Protein AF-A0AAV4YBQ7-F1 (afdb_monomer)

Nearest PDB structures (foldseek):
  2wno-assembly1_A  TM=9.370E-01  e=3.656E-12  Homo sapiens
  6gh8-assembly2_C  TM=9.098E-01  e=1.130E-11  Homo sapiens
  9en2-assembly1_A  TM=8.786E-01  e=6.140E-11  Homo sapiens
  2qql-assembly1_A  TM=8.975E-01  e=8.614E-11  Homo sapiens
  6fzv-assembly1_D  TM=8.694E-01  e=4.953E-10  Homo sapiens

pLDDT: mean 81.96, std 17.11, range [30.27, 98.44]

Organism: Caerostris extrusa (NCBI:txid172846)

Solvent-accessible surface area (backbone atoms only — not comparable to full-atom values): 16126 Å² total; per-residue (Å²): 141,80,87,87,82,90,77,89,77,82,81,93,75,72,93,66,75,84,88,92,73,95,67,72,62,89,17,47,50,68,80,86,81,57,73,46,80,69,43,41,42,74,41,75,41,54,61,28,11,93,75,23,48,48,40,74,37,77,88,72,49,95,82,37,70,46,33,43,40,47,94,62,36,44,62,75,2,44,54,98,70,8,58,38,78,50,76,84,64,54,47,89,76,47,79,22,71,40,33,51,55,40,74,47,99,94,42,57,44,45,50,48,40,92,56,31,35,70,79,38,14,74,41,69,50,69,62,56,45,80,79,45,73,22,34,86,80,22,46,53,42,74,47,104,78,52,60,46,39,51,49,47,91,58,31,33,65,79,34,20,77,39,70,49,85,81,65,59,50,80,45,76,44,59,51,53,74,53,56,40,44,84,66,77,74,44,42,69,62,63,39,78,28,46,33,28,46,34,31,56,86,84,24,12,39,36,37,36,27,86,37,41,29,33,39,59,49,80,93,26,68,57,15,32,45,32,37,15,46,18,75,40,88,88,33,56,72,73,51,72,42,31,33,56,76,49,52,79,42,74,49,72,43,88,32,28,25,32,16,39,41,37,39,34,35,91,59,82,72,33,56,26,35,28,38,35,42,36,52,36,75,63,82,131

Structure (mmCIF, N/CA/C/O backbone):
data_AF-A0AAV4YBQ7-F1
#
_entry.id   AF-A0AAV4YBQ7-F1
#
loop_
_atom_site.group_PDB
_atom_site.id
_atom_site.type_symbol
_atom_site.label_atom_id
_atom_site.label_alt_id
_atom_site.label_comp_id
_atom_site.label_asym_id
_atom_site.label_entity_id
_atom_site.label_seq_id
_atom_site.pdbx_PDB_ins_code
_atom_site.Cartn_x
_atom_site.Cartn_y
_atom_site.Cartn_z
_atom_site.occupancy
_atom_site.B_iso_or_equiv
_atom_site.auth_seq_id
_atom_site.auth_comp_id
_atom_site.auth_asym_id
_atom_site.auth_atom_id
_atom_site.pdbx_PDB_model_num
ATOM 1 N N . MET A 1 1 ? 88.295 -10.383 11.618 1.00 33.34 1 MET A N 1
ATOM 2 C CA . MET A 1 1 ? 88.620 -10.123 10.193 1.00 33.34 1 MET A CA 1
ATOM 3 C C . MET A 1 1 ? 87.681 -11.014 9.385 1.00 33.34 1 MET A C 1
ATOM 5 O O . MET A 1 1 ? 87.648 -12.182 9.719 1.00 33.34 1 MET A O 1
ATOM 9 N N . HIS A 1 2 ? 86.803 -10.640 8.457 1.00 34.53 2 HIS A N 1
ATOM 10 C CA . HIS A 1 2 ? 86.441 -9.443 7.685 1.00 34.53 2 HIS A CA 1
ATOM 11 C C . HIS A 1 2 ? 84.907 -9.520 7.471 1.00 34.53 2 HIS A C 1
ATOM 13 O O . HIS A 1 2 ? 84.377 -10.613 7.317 1.00 34.53 2 HIS A O 1
ATOM 19 N N . ARG A 1 3 ? 84.105 -8.470 7.685 1.00 30.27 3 ARG A N 1
ATOM 20 C CA . ARG A 1 3 ? 83.654 -7.450 6.707 1.00 30.27 3 ARG A CA 1
ATOM 21 C C . ARG A 1 3 ? 83.471 -7.911 5.241 1.00 30.27 3 ARG A C 1
ATOM 23 O O . ARG A 1 3 ? 84.436 -7.982 4.500 1.00 30.27 3 ARG A O 1
ATOM 30 N N . LEU A 1 4 ? 82.189 -8.082 4.887 1.00 35.38 4 LEU A N 1
ATOM 31 C CA . LEU A 1 4 ? 81.461 -7.647 3.677 1.00 35.38 4 LEU A CA 1
ATOM 32 C C . LEU A 1 4 ? 82.030 -7.964 2.278 1.00 35.38 4 LEU A C 1
ATOM 34 O O . LEU A 1 4 ? 82.967 -7.325 1.819 1.00 35.38 4 LEU A O 1
ATOM 38 N N . SER A 1 5 ? 81.270 -8.764 1.522 1.00 30.75 5 SER A N 1
ATOM 39 C CA . SER A 1 5 ? 80.879 -8.402 0.153 1.00 30.75 5 SER A CA 1
ATOM 40 C C . SER A 1 5 ? 79.460 -8.908 -0.119 1.00 30.75 5 SER A C 1
ATOM 42 O O . SER A 1 5 ? 79.214 -10.111 -0.183 1.00 30.75 5 SER A O 1
ATOM 44 N N . LEU A 1 6 ? 78.514 -7.969 -0.222 1.00 40.00 6 LEU A N 1
ATOM 45 C CA . LEU A 1 6 ? 77.232 -8.190 -0.880 1.00 40.00 6 LEU A CA 1
ATOM 46 C C . LEU A 1 6 ? 77.488 -8.253 -2.389 1.00 40.00 6 LEU A C 1
ATOM 48 O O . LEU A 1 6 ? 77.911 -7.272 -2.990 1.00 40.00 6 LEU A O 1
ATOM 52 N N . SER A 1 7 ? 77.127 -9.365 -3.010 1.00 34.31 7 SER A N 1
ATOM 53 C CA . SER A 1 7 ? 76.608 -9.370 -4.381 1.00 34.31 7 SER A CA 1
ATOM 54 C C . SER A 1 7 ? 75.470 -10.380 -4.429 1.00 34.31 7 SER A C 1
ATOM 56 O O . SER A 1 7 ? 75.609 -11.537 -4.811 1.00 34.31 7 SER A O 1
ATOM 58 N N . ALA A 1 8 ? 74.313 -9.923 -3.954 1.00 34.84 8 ALA A N 1
ATOM 59 C CA . ALA A 1 8 ? 73.052 -10.509 -4.351 1.00 34.84 8 ALA A CA 1
ATOM 60 C C . ALA A 1 8 ? 72.931 -10.363 -5.875 1.00 34.84 8 ALA A C 1
ATOM 62 O O . ALA A 1 8 ? 72.974 -9.244 -6.377 1.00 34.84 8 ALA A O 1
ATOM 63 N N . LEU A 1 9 ? 72.790 -11.475 -6.596 1.00 33.03 9 LEU A N 1
ATOM 64 C CA . LEU A 1 9 ? 71.556 -11.809 -7.319 1.00 33.03 9 LEU A CA 1
ATOM 65 C C . LEU A 1 9 ? 71.736 -13.096 -8.145 1.00 33.03 9 LEU A C 1
ATOM 67 O O . LEU A 1 9 ? 72.369 -13.122 -9.190 1.00 33.03 9 LEU A O 1
ATOM 71 N N . TYR A 1 10 ? 71.098 -14.144 -7.624 1.00 32.22 10 TYR A N 1
ATOM 72 C CA . TYR A 1 10 ? 70.281 -15.123 -8.343 1.00 32.22 10 TYR A CA 1
ATOM 73 C C . TYR A 1 10 ? 70.909 -16.057 -9.401 1.00 32.22 10 TYR A C 1
ATOM 75 O O . TYR A 1 10 ? 71.039 -15.769 -10.585 1.00 32.22 10 TYR A O 1
ATOM 83 N N . VAL A 1 11 ? 71.144 -17.271 -8.898 1.00 31.95 11 VAL A N 1
ATOM 84 C CA . VAL A 1 11 ? 71.224 -18.595 -9.537 1.00 31.95 11 VAL A CA 1
ATOM 85 C C . VAL A 1 11 ? 70.201 -18.797 -10.683 1.00 31.95 11 VAL A C 1
ATOM 87 O O . VAL A 1 11 ? 69.065 -18.324 -10.589 1.00 31.95 11 VAL A O 1
ATOM 90 N N . PRO A 1 12 ? 70.573 -19.552 -11.741 1.00 41.72 12 PRO A N 1
ATOM 91 C CA . PRO A 1 12 ? 69.807 -19.749 -12.971 1.00 41.72 12 PRO A CA 1
ATOM 92 C C . PRO A 1 12 ? 68.490 -20.488 -12.723 1.00 41.72 12 PRO A C 1
ATOM 94 O O . PRO A 1 12 ? 68.465 -21.633 -12.270 1.00 41.72 12 PRO A O 1
ATOM 97 N N . LEU A 1 13 ? 67.373 -19.862 -13.080 1.00 39.25 13 LEU A N 1
ATOM 98 C CA . LEU A 1 13 ? 66.052 -20.473 -13.026 1.00 39.25 13 LEU A CA 1
ATOM 99 C C . LEU A 1 13 ? 65.423 -20.396 -14.412 1.00 39.25 13 LEU A C 1
ATOM 101 O O . LEU A 1 13 ? 64.979 -19.335 -14.823 1.00 39.25 13 LEU A O 1
ATOM 105 N N . LYS A 1 14 ? 65.447 -21.550 -15.099 1.00 40.97 14 LYS A N 1
ATOM 106 C CA . LYS A 1 14 ? 64.459 -22.092 -16.051 1.00 40.97 14 LYS A CA 1
ATOM 107 C C . LYS A 1 14 ? 63.647 -21.042 -16.836 1.00 40.97 14 LYS A C 1
ATOM 109 O O . LYS A 1 14 ? 62.928 -20.268 -16.217 1.00 40.97 14 LYS A O 1
ATOM 114 N N . CYS A 1 15 ? 63.581 -21.140 -18.172 1.00 51.25 15 CYS A N 1
ATOM 115 C CA . CYS A 1 15 ? 62.537 -20.496 -19.004 1.00 51.25 15 CYS A CA 1
ATOM 116 C C . CYS A 1 15 ? 61.115 -21.058 -18.652 1.00 51.25 15 CYS A C 1
ATOM 118 O O . CYS A 1 15 ? 60.358 -21.452 -19.527 1.00 51.25 15 CYS A O 1
ATOM 120 N N . ARG A 1 16 ? 60.758 -21.183 -17.360 1.00 43.41 16 ARG A N 1
ATOM 121 C CA . ARG A 1 16 ? 59.586 -21.872 -16.810 1.00 43.41 16 ARG A CA 1
ATOM 122 C C . ARG A 1 16 ? 58.358 -20.979 -16.933 1.00 43.41 16 ARG A C 1
ATOM 124 O O . ARG A 1 16 ? 58.273 -19.934 -16.293 1.00 43.41 16 ARG A O 1
ATOM 131 N N . THR A 1 17 ? 57.334 -21.514 -17.571 1.00 39.88 17 THR A N 1
ATOM 132 C CA . THR A 1 17 ? 56.179 -21.945 -16.779 1.00 39.88 17 THR A CA 1
ATOM 133 C C . THR A 1 17 ? 56.270 -23.464 -16.587 1.00 39.88 17 THR A C 1
ATOM 135 O O . THR A 1 17 ? 56.972 -24.158 -17.323 1.00 39.88 17 THR A O 1
ATOM 138 N N . ASN A 1 18 ? 55.722 -23.971 -15.482 1.00 36.34 18 ASN A N 1
ATOM 139 C CA . ASN A 1 18 ? 55.860 -25.369 -15.067 1.00 36.34 18 ASN A CA 1
ATOM 140 C C . ASN A 1 18 ? 55.414 -26.364 -16.156 1.00 36.34 18 ASN A C 1
ATOM 142 O O . ASN A 1 18 ? 54.386 -26.166 -16.783 1.00 36.34 18 ASN A O 1
ATOM 146 N N . SER A 1 19 ? 56.201 -27.441 -16.283 1.00 46.31 19 SER A N 1
ATOM 147 C CA . SER A 1 19 ? 55.865 -28.783 -16.789 1.00 46.31 19 SER A CA 1
ATOM 148 C C . SER A 1 19 ? 54.911 -28.891 -17.991 1.00 46.31 19 SER A C 1
ATOM 150 O O . SER A 1 19 ? 53.708 -28.729 -17.830 1.00 46.31 19 SER A O 1
ATOM 152 N N . LEU A 1 20 ? 55.472 -29.363 -19.118 1.00 45.88 20 LEU A N 1
ATOM 153 C CA . LEU A 1 20 ? 54.827 -29.991 -20.295 1.00 45.88 20 LEU A CA 1
ATOM 154 C C . LEU A 1 20 ? 54.652 -29.164 -21.584 1.00 45.88 20 LEU A C 1
ATOM 156 O O . LEU A 1 20 ? 54.044 -29.677 -22.517 1.00 45.88 20 LEU A O 1
ATOM 160 N N . SER A 1 21 ? 55.242 -27.971 -21.738 1.00 44.50 21 SER A N 1
ATOM 161 C CA . SER A 1 21 ? 55.241 -27.306 -23.058 1.00 44.50 21 SER A CA 1
ATOM 162 C C . SER A 1 21 ? 56.588 -26.686 -23.436 1.00 44.50 21 SER A C 1
ATOM 164 O O . SER A 1 21 ? 57.235 -26.023 -22.630 1.00 44.50 21 SER A O 1
ATOM 166 N N . THR A 1 22 ? 57.008 -26.910 -24.681 1.00 48.19 22 THR A N 1
ATOM 167 C CA . THR A 1 22 ? 58.226 -26.390 -25.329 1.00 48.19 22 THR A CA 1
ATOM 168 C C . THR A 1 22 ? 58.082 -24.926 -25.778 1.00 48.19 22 THR A C 1
ATOM 170 O O . THR A 1 22 ? 58.786 -24.478 -26.680 1.00 48.19 22 THR A O 1
ATOM 173 N N . VAL A 1 23 ? 57.137 -24.175 -25.205 1.00 51.66 23 VAL A N 1
ATOM 174 C CA . VAL A 1 23 ? 56.745 -22.852 -25.706 1.00 51.66 23 VAL A CA 1
ATOM 175 C C . VAL A 1 23 ? 57.619 -21.774 -25.061 1.00 51.66 23 VAL A C 1
ATOM 177 O O . VAL A 1 23 ? 57.605 -21.595 -23.844 1.00 51.66 23 VAL A O 1
ATOM 180 N N . MET A 1 24 ? 58.394 -21.051 -25.875 1.00 56.53 24 MET A N 1
ATOM 181 C CA . MET A 1 24 ? 59.181 -19.900 -25.415 1.00 56.53 24 MET A CA 1
ATOM 182 C C . MET A 1 24 ? 58.271 -18.752 -24.968 1.00 56.53 24 MET A C 1
ATOM 184 O O . MET A 1 24 ? 57.207 -18.526 -25.544 1.00 56.53 24 MET A O 1
ATOM 188 N N . ARG A 1 25 ? 58.710 -18.004 -23.946 1.00 60.19 25 ARG A N 1
ATOM 189 C CA . ARG A 1 25 ? 58.075 -16.742 -23.540 1.00 60.19 25 ARG A CA 1
ATOM 190 C C . ARG A 1 25 ? 58.108 -15.760 -24.718 1.00 60.19 25 ARG A C 1
ATOM 192 O O . ARG A 1 25 ? 59.084 -15.734 -25.465 1.00 60.19 25 ARG A O 1
ATOM 199 N N . GLU A 1 26 ? 57.054 -14.959 -24.865 1.00 66.38 26 GLU A N 1
ATOM 200 C CA . GLU A 1 26 ? 56.951 -13.949 -25.925 1.00 66.38 26 GLU A CA 1
ATOM 201 C C . GLU A 1 26 ? 58.204 -13.050 -25.962 1.00 66.38 26 GLU A C 1
ATOM 203 O O . GLU A 1 26 ? 58.681 -12.589 -24.923 1.00 66.38 26 GLU A O 1
ATOM 208 N N . GLY A 1 27 ? 58.764 -12.854 -27.161 1.00 67.94 27 GLY A N 1
ATOM 209 C CA . GLY A 1 27 ? 59.960 -12.040 -27.408 1.00 67.94 27 GLY A CA 1
ATOM 210 C C . GLY A 1 27 ? 61.323 -12.719 -27.227 1.00 67.94 27 GLY A C 1
ATOM 211 O O . GLY A 1 27 ? 62.350 -12.044 -27.319 1.00 67.94 27 GLY A O 1
ATOM 212 N N . TYR A 1 28 ? 61.366 -14.035 -26.994 1.00 70.50 28 TYR A N 1
ATOM 213 C CA . TYR A 1 28 ? 62.610 -14.813 -26.911 1.00 70.50 28 TYR A CA 1
ATOM 214 C C . TYR A 1 28 ? 62.790 -15.752 -28.113 1.00 70.50 28 TYR A C 1
ATOM 216 O O . TYR A 1 28 ? 61.834 -16.383 -28.557 1.00 70.50 28 TYR A O 1
ATOM 224 N N . ILE A 1 29 ? 64.035 -15.905 -28.577 1.00 69.56 29 ILE A N 1
ATOM 225 C CA . ILE A 1 29 ? 64.464 -16.948 -29.529 1.00 69.56 29 ILE A CA 1
ATOM 226 C C . ILE A 1 29 ? 65.507 -17.862 -28.873 1.00 69.56 29 ILE A C 1
ATOM 228 O O . ILE A 1 29 ? 66.242 -17.435 -27.979 1.00 69.56 29 ILE A O 1
ATOM 232 N N . GLY A 1 30 ? 65.604 -19.123 -29.297 1.00 69.50 30 GLY A N 1
ATOM 233 C CA . GLY A 1 30 ? 66.575 -20.056 -28.724 1.00 69.50 30 GLY A CA 1
ATOM 234 C C . GLY A 1 30 ? 66.323 -21.520 -29.064 1.00 69.50 30 GLY A C 1
ATOM 235 O O . GLY A 1 30 ? 65.547 -21.840 -29.954 1.00 69.50 30 GLY A O 1
ATOM 236 N N . ASN A 1 31 ? 66.947 -22.426 -28.314 1.00 65.69 31 ASN A N 1
ATOM 237 C CA . ASN A 1 31 ? 66.743 -23.881 -28.424 1.00 65.69 31 ASN A CA 1
ATOM 238 C C . ASN A 1 31 ? 66.027 -24.479 -27.195 1.00 65.69 31 ASN A C 1
ATOM 240 O 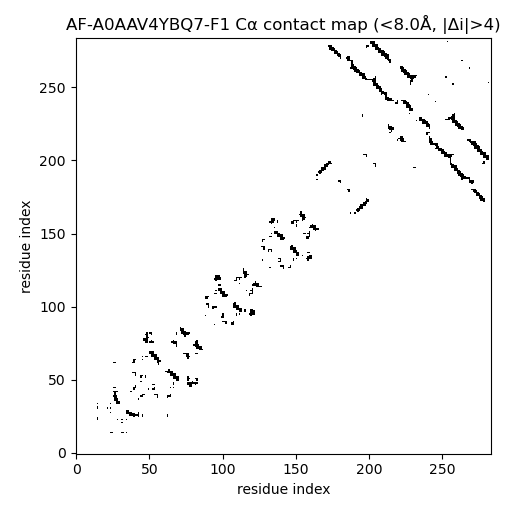O . ASN A 1 31 ? 66.125 -25.674 -26.931 1.00 65.69 31 ASN A O 1
ATOM 244 N N . GLY A 1 32 ? 65.366 -23.636 -26.394 1.00 59.78 32 GLY A N 1
ATOM 245 C CA . GLY A 1 32 ? 64.688 -24.025 -25.153 1.00 59.78 32 GLY A CA 1
ATOM 246 C C . GLY A 1 32 ? 65.606 -24.156 -23.928 1.00 59.78 32 GLY A C 1
ATOM 247 O O . GLY A 1 32 ? 65.102 -24.185 -22.806 1.00 59.78 32 GLY A O 1
ATOM 248 N N . HIS A 1 33 ? 66.933 -24.170 -24.115 1.00 59.34 33 HIS A N 1
ATOM 249 C CA . HIS A 1 33 ? 67.932 -24.213 -23.036 1.00 59.34 33 HIS A CA 1
ATOM 250 C C . HIS A 1 33 ? 68.749 -22.917 -22.918 1.00 59.34 33 HIS A C 1
ATOM 252 O O . HIS A 1 33 ? 69.024 -22.473 -21.804 1.00 59.34 33 HIS A O 1
ATOM 258 N N . GLN A 1 34 ? 69.094 -22.285 -24.043 1.00 61.09 34 GLN A N 1
ATOM 259 C CA . GLN A 1 34 ? 69.580 -20.904 -24.116 1.00 61.09 34 GLN A CA 1
ATOM 260 C C . GLN A 1 34 ? 68.507 -20.050 -24.799 1.00 61.09 34 GLN A C 1
ATOM 262 O O . GLN A 1 34 ? 68.133 -20.332 -25.936 1.00 61.09 34 GLN A O 1
ATOM 267 N N . CYS A 1 35 ? 67.990 -19.046 -24.087 1.00 66.31 35 CYS A N 1
ATOM 268 C CA . CYS A 1 35 ? 66.931 -18.141 -24.539 1.00 66.31 35 CYS A CA 1
ATOM 269 C C . CYS A 1 35 ? 67.526 -16.715 -24.629 1.00 66.31 35 CYS A C 1
ATOM 271 O O . CYS A 1 35 ? 67.926 -16.171 -23.600 1.00 66.31 35 CYS A O 1
ATOM 273 N N . ASN A 1 36 ? 67.564 -16.099 -25.816 1.00 75.62 36 ASN A N 1
ATOM 274 C CA . ASN A 1 36 ? 67.962 -14.695 -26.001 1.00 75.62 36 ASN A CA 1
ATOM 275 C C . ASN A 1 36 ? 66.715 -13.835 -26.225 1.00 75.62 36 ASN A C 1
ATOM 277 O O . ASN A 1 36 ? 65.893 -14.164 -27.081 1.00 75.62 36 ASN A O 1
ATOM 281 N N . PHE A 1 37 ? 66.565 -12.744 -25.469 1.00 76.38 37 PHE A N 1
ATOM 282 C CA . PHE A 1 37 ? 65.484 -11.784 -25.705 1.00 76.38 37 PHE A CA 1
ATOM 283 C C . PHE A 1 37 ? 65.828 -10.922 -26.915 1.00 76.38 37 PHE A C 1
ATOM 285 O O . PHE A 1 37 ? 66.874 -10.275 -26.933 1.00 76.38 37 PHE A O 1
ATOM 292 N N . VAL A 1 38 ? 64.949 -10.922 -27.911 1.00 77.62 38 VAL A N 1
ATOM 293 C CA . VAL A 1 38 ? 65.113 -10.138 -29.142 1.00 77.62 38 VAL A CA 1
ATOM 294 C C . VAL A 1 38 ? 63.988 -9.130 -29.352 1.00 77.62 38 VAL A C 1
ATOM 296 O O . VAL A 1 38 ? 64.027 -8.409 -30.340 1.00 77.62 38 VAL A O 1
ATOM 299 N N . GLY A 1 39 ? 63.026 -9.032 -28.429 1.00 78.44 39 GLY A N 1
ATOM 300 C CA . GLY A 1 39 ? 61.859 -8.148 -28.536 1.00 78.44 39 GLY A CA 1
ATOM 301 C C . GLY A 1 39 ? 60.596 -8.908 -28.937 1.00 78.44 39 GLY A C 1
ATOM 302 O O . GLY A 1 39 ? 60.647 -9.853 -29.725 1.00 78.44 39 GLY A O 1
ATOM 303 N N . VAL A 1 40 ? 59.454 -8.511 -28.375 1.00 83.88 40 VAL A N 1
ATOM 304 C CA . VAL A 1 40 ? 58.158 -9.193 -28.528 1.00 83.88 40 VAL A CA 1
ATOM 305 C C . VAL A 1 40 ? 57.667 -9.130 -29.968 1.00 83.88 40 VAL A C 1
ATOM 307 O O . VAL A 1 40 ? 57.213 -10.142 -30.496 1.00 83.88 40 VAL A O 1
ATOM 310 N N . CYS A 1 41 ? 57.818 -7.983 -30.632 1.00 86.19 41 CYS A N 1
ATOM 311 C CA . CYS A 1 41 ? 57.407 -7.840 -32.031 1.00 86.19 41 CYS A CA 1
ATOM 312 C C . CYS A 1 41 ? 58.354 -8.536 -33.017 1.00 86.19 41 CYS A C 1
ATOM 314 O O . CYS A 1 41 ? 57.948 -8.862 -34.130 1.00 86.19 41 CYS A O 1
ATOM 316 N N . ASN A 1 42 ? 59.592 -8.821 -32.604 1.00 85.75 42 ASN A N 1
ATOM 317 C CA . ASN A 1 42 ? 60.606 -9.451 -33.454 1.00 85.75 42 ASN A CA 1
ATOM 318 C C . ASN A 1 42 ? 60.465 -10.982 -33.534 1.00 85.75 42 ASN A C 1
ATOM 320 O O . ASN A 1 42 ? 61.216 -11.633 -34.259 1.00 85.75 42 ASN A O 1
ATOM 324 N N . VAL A 1 43 ? 59.497 -11.562 -32.817 1.00 82.81 43 VAL A N 1
ATOM 325 C CA . VAL A 1 43 ? 59.149 -12.987 -32.873 1.00 82.81 43 VAL A CA 1
ATOM 326 C C . VAL A 1 43 ? 57.693 -13.114 -33.319 1.00 82.81 43 VAL A C 1
ATOM 328 O O . VAL A 1 43 ? 56.803 -12.613 -32.636 1.00 82.81 43 VAL A O 1
ATOM 331 N N . ASP A 1 44 ? 57.447 -13.761 -34.465 1.00 82.69 44 ASP A N 1
ATOM 332 C CA . ASP A 1 44 ? 56.105 -13.976 -35.046 1.00 82.69 44 ASP A CA 1
ATOM 333 C C . ASP A 1 44 ? 55.209 -12.717 -35.054 1.00 82.69 44 ASP A C 1
ATOM 335 O O . ASP A 1 44 ? 54.013 -12.790 -34.766 1.00 82.69 44 ASP A O 1
ATOM 339 N N . ASN A 1 45 ? 55.781 -11.536 -35.340 1.00 87.38 45 ASN A N 1
ATOM 340 C CA . ASN A 1 45 ? 55.066 -10.248 -35.334 1.00 87.38 45 ASN A CA 1
ATOM 341 C C . ASN A 1 45 ? 54.272 -10.012 -34.028 1.00 87.38 45 ASN A C 1
ATOM 343 O O . ASN A 1 45 ? 53.139 -9.541 -34.059 1.00 87.38 45 ASN A O 1
ATOM 347 N N . GLY A 1 46 ? 54.800 -10.441 -32.873 1.00 85.44 46 GLY A N 1
ATOM 348 C CA . GLY A 1 46 ? 54.119 -10.330 -31.576 1.00 85.44 46 GLY A CA 1
ATOM 349 C C . GLY A 1 46 ? 52.782 -11.073 -31.487 1.00 85.44 46 GLY A C 1
ATOM 350 O O . GLY A 1 46 ? 51.975 -10.769 -30.604 1.00 85.44 46 GLY A O 1
ATOM 351 N N . ARG A 1 47 ? 52.559 -12.044 -32.389 1.00 85.25 47 ARG A N 1
ATOM 352 C CA . ARG A 1 47 ? 51.298 -12.773 -32.610 1.00 85.25 47 ARG A CA 1
ATOM 353 C C . ARG A 1 47 ? 50.137 -11.898 -33.093 1.00 85.25 47 ARG A C 1
ATOM 355 O O . ARG A 1 47 ? 48.976 -12.285 -32.956 1.00 85.25 47 ARG A O 1
ATOM 362 N N . CYS A 1 48 ? 50.441 -10.742 -33.673 1.00 88.50 48 CYS A N 1
ATOM 363 C CA . CYS A 1 48 ? 49.445 -9.923 -34.341 1.00 88.50 48 CYS A CA 1
ATOM 364 C C . CYS A 1 48 ? 48.903 -10.627 -35.594 1.00 88.50 48 CYS A C 1
ATOM 366 O O . CYS A 1 48 ? 49.576 -11.452 -36.219 1.00 88.50 48 CYS A O 1
ATOM 368 N N . HIS A 1 49 ? 47.677 -10.275 -35.978 1.00 91.31 49 HIS A N 1
ATOM 369 C CA . HIS A 1 49 ? 47.065 -10.651 -37.248 1.00 91.31 49 HIS A CA 1
ATOM 370 C C . HIS A 1 49 ? 48.043 -10.354 -38.407 1.00 91.31 49 HIS A C 1
ATOM 372 O O . HIS A 1 49 ? 48.713 -9.323 -38.365 1.00 91.31 49 HIS A O 1
ATOM 378 N N . PRO A 1 50 ? 48.114 -11.174 -39.476 1.00 90.38 50 PRO A N 1
ATOM 379 C CA . PRO A 1 50 ? 49.101 -10.995 -40.552 1.00 90.38 50 PRO A CA 1
ATOM 380 C C . PRO A 1 50 ? 49.087 -9.621 -41.244 1.00 90.38 50 PRO A C 1
ATOM 382 O O . PRO A 1 50 ? 50.107 -9.178 -41.759 1.00 90.38 50 PRO A O 1
ATOM 385 N N . LEU A 1 51 ? 47.928 -8.954 -41.267 1.00 87.56 51 LEU A N 1
ATOM 386 C CA . LEU A 1 51 ? 47.782 -7.585 -41.785 1.00 87.56 51 LEU A CA 1
ATOM 387 C C . LEU A 1 51 ? 48.133 -6.488 -40.768 1.00 87.56 51 LEU A C 1
ATOM 389 O O . LEU A 1 51 ? 48.322 -5.349 -41.175 1.00 87.56 51 LEU A O 1
ATOM 393 N N . ALA A 1 52 ? 48.170 -6.793 -39.471 1.00 89.19 52 ALA A N 1
ATOM 394 C CA . ALA A 1 52 ? 48.460 -5.821 -38.424 1.00 89.19 52 ALA A CA 1
ATOM 395 C C . ALA A 1 52 ? 49.970 -5.638 -38.234 1.00 89.19 52 ALA A C 1
ATOM 397 O O . ALA A 1 52 ? 50.750 -6.588 -38.311 1.00 89.19 52 ALA A O 1
ATOM 398 N N . THR A 1 53 ? 50.370 -4.419 -37.894 1.00 91.62 53 THR A N 1
ATOM 399 C CA . THR A 1 53 ? 51.740 -4.102 -37.492 1.00 91.62 53 THR A CA 1
ATOM 400 C C . THR A 1 53 ? 51.861 -4.210 -35.977 1.00 91.62 53 THR A C 1
ATOM 402 O O . THR A 1 53 ? 51.109 -3.550 -35.257 1.00 91.62 53 THR A O 1
ATOM 405 N N . CYS A 1 54 ? 52.813 -5.006 -35.490 1.00 89.69 54 CYS A N 1
ATOM 406 C CA . CYS A 1 54 ? 53.165 -5.036 -34.073 1.00 89.69 54 CYS A CA 1
ATOM 407 C C . CYS A 1 54 ? 54.008 -3.818 -33.687 1.00 89.69 54 CYS A C 1
ATOM 409 O O . CYS A 1 54 ? 54.982 -3.484 -34.363 1.00 89.69 54 CYS A O 1
ATOM 411 N N . ILE A 1 55 ? 53.648 -3.177 -32.579 1.00 88.88 55 ILE A N 1
ATOM 412 C CA . ILE A 1 55 ? 54.349 -2.027 -32.013 1.00 88.88 55 ILE A CA 1
ATOM 413 C C . ILE A 1 55 ? 54.675 -2.352 -30.556 1.00 88.88 55 ILE A C 1
ATOM 415 O O . ILE A 1 55 ? 53.782 -2.640 -29.759 1.00 88.88 55 ILE A O 1
ATOM 419 N N . GLU A 1 56 ? 55.954 -2.316 -30.187 1.00 82.56 56 GLU A N 1
ATOM 420 C CA . GLU A 1 56 ? 56.342 -2.465 -28.783 1.00 82.56 56 GLU A CA 1
ATOM 421 C C . GLU A 1 56 ? 55.917 -1.213 -28.015 1.00 82.56 56 GLU A C 1
ATOM 423 O O . GLU A 1 56 ? 56.212 -0.094 -28.438 1.00 82.56 56 GLU A O 1
ATOM 428 N N . ASN A 1 57 ? 55.207 -1.392 -26.899 1.00 70.62 57 ASN A N 1
ATOM 429 C CA . ASN A 1 57 ? 54.730 -0.283 -26.085 1.00 70.62 57 ASN A CA 1
ATOM 430 C C . ASN A 1 57 ? 55.620 -0.125 -24.838 1.00 70.62 57 ASN A C 1
ATOM 432 O O . ASN A 1 57 ? 55.404 -0.807 -23.832 1.00 70.62 57 ASN A O 1
ATOM 436 N N . PRO A 1 58 ? 56.609 0.789 -24.858 1.00 62.44 58 PRO A N 1
ATOM 437 C CA . PRO A 1 58 ? 57.540 0.971 -23.747 1.00 62.44 58 PRO A CA 1
ATOM 438 C C . PRO A 1 58 ? 56.894 1.586 -22.492 1.00 62.44 58 PRO A C 1
ATOM 440 O O . PRO A 1 58 ? 57.531 1.609 -21.440 1.00 62.44 58 PRO A O 1
ATOM 443 N N . ALA A 1 59 ? 55.647 2.071 -22.566 1.00 62.91 59 ALA A N 1
ATOM 444 C CA . ALA A 1 59 ? 54.977 2.751 -21.457 1.00 62.91 59 ALA A CA 1
ATOM 445 C C . ALA A 1 59 ? 54.350 1.802 -20.413 1.00 62.91 59 ALA A C 1
A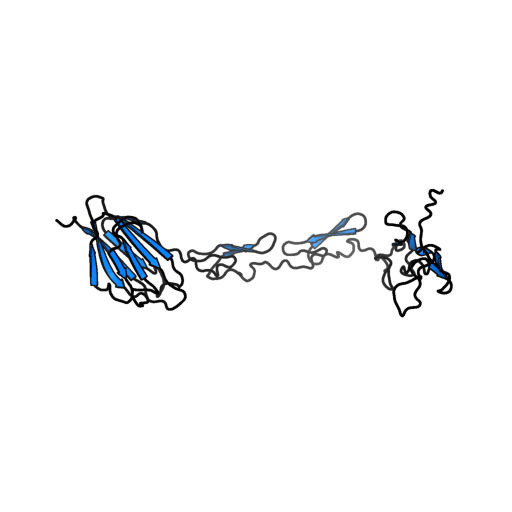TOM 447 O O . ALA A 1 59 ? 54.054 2.245 -19.306 1.00 62.91 59 ALA A O 1
ATOM 448 N N . ILE A 1 60 ? 54.152 0.511 -20.726 1.00 56.28 60 ILE A N 1
ATOM 449 C CA . ILE A 1 60 ? 53.371 -0.433 -19.891 1.00 56.28 60 ILE A CA 1
ATOM 450 C C . ILE A 1 60 ? 54.213 -1.667 -19.506 1.00 56.28 60 ILE A C 1
ATOM 452 O O . ILE A 1 60 ? 53.720 -2.784 -19.452 1.00 56.28 60 ILE A O 1
ATOM 456 N N . THR A 1 61 ? 55.495 -1.467 -19.171 1.00 58.41 61 THR A N 1
ATOM 457 C CA . THR A 1 61 ? 56.540 -2.501 -18.950 1.00 58.41 61 THR A CA 1
ATOM 458 C C . THR A 1 61 ? 57.090 -3.121 -20.241 1.00 58.41 61 THR A C 1
ATOM 460 O O . THR A 1 61 ? 56.387 -3.256 -21.237 1.00 58.41 61 THR A O 1
ATOM 463 N N . GLY A 1 62 ? 58.374 -3.508 -20.227 1.00 58.81 62 GLY A N 1
ATOM 464 C CA . GLY A 1 62 ? 59.159 -3.919 -21.407 1.00 58.81 62 GLY A CA 1
ATOM 465 C C . GLY A 1 62 ? 58.760 -5.235 -22.095 1.00 58.81 62 GLY A C 1
ATOM 466 O O . GLY A 1 62 ? 59.578 -5.818 -22.797 1.00 58.81 62 GLY A O 1
ATOM 467 N N . SER A 1 63 ? 57.537 -5.724 -21.883 1.00 62.69 63 SER A N 1
ATOM 468 C CA . SER A 1 63 ? 56.985 -6.928 -22.519 1.00 62.69 63 SER A CA 1
ATOM 469 C C . SER A 1 63 ? 55.589 -6.723 -23.122 1.00 62.69 63 SER A C 1
ATOM 471 O O . SER A 1 63 ? 54.954 -7.700 -23.515 1.00 62.69 63 SER A O 1
ATOM 473 N N . HIS A 1 64 ? 55.076 -5.489 -23.167 1.00 73.62 64 HIS A N 1
ATOM 474 C CA . HIS A 1 64 ? 53.761 -5.195 -23.740 1.00 73.62 64 HIS A CA 1
ATOM 475 C C . HIS A 1 64 ? 53.869 -4.761 -25.212 1.00 73.62 64 HIS A C 1
ATOM 477 O O . HIS A 1 64 ? 54.751 -3.982 -25.576 1.00 73.62 64 HIS A O 1
ATOM 483 N N . ARG A 1 65 ? 52.966 -5.270 -26.061 1.00 83.38 65 ARG A N 1
ATOM 484 C CA . ARG A 1 65 ? 52.889 -4.959 -27.498 1.00 83.38 65 ARG A CA 1
ATOM 485 C C . ARG A 1 65 ? 51.461 -4.616 -27.899 1.00 83.38 65 ARG A C 1
ATOM 487 O O . ARG A 1 65 ? 50.526 -5.139 -27.302 1.00 83.38 65 ARG A O 1
ATOM 494 N N . GLU A 1 66 ? 51.322 -3.773 -28.910 1.00 86.44 66 GLU A N 1
ATOM 495 C CA . GLU A 1 66 ? 50.051 -3.376 -29.510 1.00 86.44 66 GLU A CA 1
ATOM 496 C C . GLU A 1 66 ? 50.024 -3.793 -30.984 1.00 86.44 66 GLU A C 1
ATOM 498 O O . GLU A 1 66 ? 51.004 -3.608 -31.706 1.00 86.44 66 GLU A O 1
ATOM 503 N N . CYS A 1 67 ? 48.901 -4.347 -31.440 1.00 87.88 67 CYS A N 1
ATOM 504 C CA . CYS A 1 67 ? 48.690 -4.725 -32.832 1.00 87.88 67 CYS A CA 1
ATOM 505 C C . CYS A 1 67 ? 47.822 -3.678 -33.529 1.00 87.88 67 CYS A C 1
ATOM 507 O O . CYS A 1 67 ? 46.656 -3.503 -33.181 1.00 87.88 67 CYS A O 1
ATOM 509 N N . ARG A 1 68 ? 48.361 -2.996 -34.542 1.00 85.19 68 ARG A N 1
ATOM 510 C CA . ARG A 1 68 ? 47.642 -1.930 -35.249 1.00 85.19 68 ARG A CA 1
ATOM 511 C C . ARG A 1 68 ? 47.310 -2.329 -36.680 1.00 85.19 68 ARG A C 1
ATOM 513 O O . ARG A 1 68 ? 48.205 -2.609 -37.474 1.00 85.19 68 ARG A O 1
ATOM 520 N N . CYS A 1 69 ? 46.025 -2.311 -37.021 1.00 82.50 69 CYS A N 1
ATOM 521 C CA . CYS A 1 69 ? 45.574 -2.553 -38.388 1.00 82.50 69 CYS A CA 1
ATOM 522 C C . CYS A 1 69 ? 46.000 -1.425 -39.351 1.00 82.50 69 CYS A C 1
ATOM 524 O O . CYS A 1 69 ? 46.139 -0.268 -38.937 1.00 82.50 69 CYS A O 1
ATOM 526 N N . PRO A 1 70 ? 46.202 -1.743 -40.641 1.00 82.31 70 PRO A N 1
ATOM 527 C CA . PRO A 1 70 ? 46.576 -0.772 -41.658 1.00 82.31 70 PRO A CA 1
ATOM 528 C C . PRO A 1 70 ? 45.388 0.132 -42.007 1.00 82.31 70 PRO A C 1
ATOM 530 O O . PRO A 1 70 ? 44.233 -0.168 -41.698 1.00 82.31 70 PRO A O 1
ATOM 533 N N . SER A 1 71 ? 45.661 1.252 -42.677 1.00 76.81 71 SER A N 1
ATOM 534 C CA . SER A 1 71 ? 44.616 2.179 -43.123 1.00 76.81 71 SER A CA 1
ATOM 535 C C . SER A 1 71 ? 43.556 1.465 -43.967 1.00 76.81 71 SER A C 1
ATOM 537 O O . SER A 1 71 ? 43.882 0.715 -44.885 1.00 76.81 71 SER A O 1
ATOM 539 N N . GLY A 1 72 ? 42.282 1.711 -43.655 1.00 65.06 72 GLY A N 1
ATOM 540 C CA . GLY A 1 72 ? 41.158 1.047 -44.317 1.00 65.06 72 GLY A CA 1
ATOM 541 C C . GLY A 1 72 ? 40.805 -0.330 -43.748 1.00 65.06 72 GLY A C 1
ATOM 542 O O . GLY A 1 72 ? 40.045 -1.043 -44.391 1.00 65.06 72 GLY A O 1
ATOM 543 N N . TYR A 1 73 ? 41.313 -0.709 -42.569 1.00 75.81 73 TYR A N 1
ATOM 544 C CA . TYR A 1 73 ? 40.920 -1.915 -41.829 1.00 75.81 73 TYR A CA 1
ATOM 545 C C . TYR A 1 73 ? 40.566 -1.571 -40.369 1.00 75.81 73 TYR A C 1
ATOM 547 O O . TYR A 1 73 ? 41.185 -0.692 -39.772 1.00 75.81 73 TYR A O 1
ATOM 555 N N . ILE A 1 74 ? 39.577 -2.263 -39.799 1.00 73.19 74 ILE A N 1
ATOM 556 C CA . ILE A 1 74 ? 39.143 -2.169 -38.396 1.00 73.19 74 ILE A CA 1
ATOM 557 C C . ILE A 1 74 ? 39.393 -3.486 -37.654 1.00 73.19 74 ILE A C 1
ATOM 559 O O . ILE A 1 74 ? 39.411 -4.557 -38.261 1.00 73.19 74 ILE A O 1
ATOM 563 N N . GLY A 1 75 ? 39.552 -3.406 -36.336 1.00 77.12 75 GLY A N 1
ATOM 564 C CA . GLY A 1 75 ? 39.748 -4.557 -35.455 1.00 77.12 75 GLY A CA 1
ATOM 565 C C . GLY A 1 75 ? 40.860 -4.320 -34.435 1.00 77.12 75 GLY A C 1
ATOM 566 O O . GLY A 1 75 ? 41.554 -3.306 -34.479 1.00 77.12 75 GLY A O 1
ATOM 567 N N . ASN A 1 76 ? 41.002 -5.249 -33.491 1.00 78.69 76 ASN A N 1
ATOM 568 C CA . ASN A 1 76 ? 41.998 -5.188 -32.415 1.00 78.69 76 ASN A CA 1
ATOM 569 C C . ASN A 1 76 ? 43.386 -5.716 -32.833 1.00 78.69 76 ASN A C 1
ATOM 571 O O . ASN A 1 76 ? 44.289 -5.778 -32.008 1.00 78.69 76 ASN A O 1
ATOM 575 N N . GLY A 1 77 ? 43.556 -6.125 -34.092 1.00 84.38 77 GLY A N 1
ATOM 576 C CA . GLY A 1 77 ? 44.834 -6.552 -34.648 1.00 84.38 77 GLY A CA 1
ATOM 577 C C . GLY A 1 77 ? 45.303 -7.946 -34.227 1.00 84.38 77 GLY A C 1
ATOM 578 O O . GLY A 1 77 ? 46.439 -8.284 -34.539 1.00 84.38 77 GLY A O 1
ATOM 579 N N . GLU A 1 78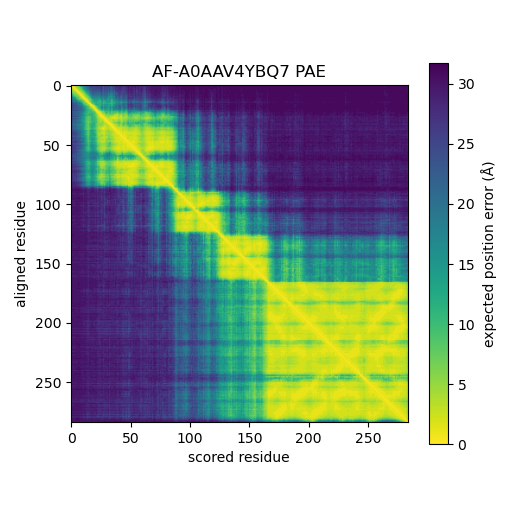 ? 44.476 -8.774 -33.578 1.00 84.88 78 GLU A N 1
ATOM 580 C CA . GLU A 1 78 ? 44.867 -10.097 -33.054 1.00 84.88 78 GLU A CA 1
ATOM 581 C C . GLU A 1 78 ? 44.082 -11.272 -33.672 1.00 84.88 78 GLU A C 1
ATOM 583 O O . GLU A 1 78 ? 42.897 -11.167 -33.985 1.00 84.88 78 GLU A O 1
ATOM 588 N N . GLY A 1 79 ? 44.727 -12.437 -33.812 1.00 80.94 79 GLY A N 1
ATOM 589 C CA . GLY A 1 79 ? 44.086 -13.654 -34.334 1.00 80.94 79 GLY A CA 1
ATOM 590 C C . GLY A 1 79 ? 43.818 -13.612 -35.848 1.00 80.94 79 GLY A C 1
ATOM 591 O O . GLY A 1 79 ? 44.387 -12.767 -36.528 1.00 80.94 79 GLY A O 1
ATOM 592 N N . PRO A 1 80 ? 42.997 -14.524 -36.408 1.00 78.50 80 PRO A N 1
ATOM 593 C CA . PRO A 1 80 ? 42.711 -14.611 -37.850 1.00 78.50 80 PRO A CA 1
ATOM 594 C C . PRO A 1 80 ? 41.647 -13.620 -38.356 1.00 78.50 80 PRO A C 1
ATOM 596 O O . PRO A 1 80 ? 41.498 -13.457 -39.560 1.00 78.50 80 PRO A O 1
ATOM 599 N N . THR A 1 81 ? 40.915 -12.954 -37.457 1.00 79.19 81 THR A N 1
ATOM 600 C CA . THR A 1 81 ? 39.919 -11.910 -37.781 1.00 79.19 81 THR A CA 1
ATOM 601 C C . THR A 1 81 ? 40.292 -10.543 -37.198 1.00 79.19 81 THR A C 1
ATOM 603 O O . THR A 1 81 ? 39.460 -9.643 -37.141 1.00 79.19 81 THR A O 1
ATOM 606 N N . GLY A 1 82 ? 41.536 -10.384 -36.739 1.00 78.00 82 GLY A N 1
ATOM 607 C CA . GLY A 1 82 ? 42.018 -9.189 -36.047 1.00 78.00 82 GLY A CA 1
ATOM 608 C C . GLY A 1 82 ? 42.032 -7.912 -36.882 1.00 78.00 82 GLY A C 1
ATOM 609 O O . GLY A 1 82 ? 41.944 -6.835 -36.302 1.00 78.00 82 GLY A O 1
ATOM 610 N N . CYS A 1 83 ? 42.105 -8.008 -38.215 1.00 81.12 83 CYS A N 1
ATOM 611 C CA . CYS A 1 83 ? 41.905 -6.872 -39.116 1.00 81.12 83 CYS A CA 1
ATOM 612 C C . CYS A 1 83 ? 40.917 -7.233 -40.226 1.00 81.12 83 CYS A C 1
ATOM 614 O O . CYS A 1 83 ? 41.188 -8.109 -41.044 1.00 81.12 83 CYS A O 1
ATOM 616 N N . MET A 1 84 ? 39.808 -6.503 -40.294 1.00 81.00 84 MET A N 1
ATOM 617 C CA . MET A 1 84 ? 38.767 -6.633 -41.315 1.00 81.00 84 MET A CA 1
ATOM 618 C C . MET A 1 84 ? 38.658 -5.338 -42.117 1.00 81.00 84 MET A C 1
ATOM 620 O O . MET A 1 84 ? 38.849 -4.258 -41.569 1.00 81.00 84 MET A O 1
ATOM 624 N N . GLN A 1 85 ? 38.377 -5.419 -43.415 1.00 73.56 85 GLN A N 1
ATOM 625 C CA . GLN A 1 85 ? 38.356 -4.247 -44.291 1.00 73.56 85 GLN A CA 1
ATOM 626 C C . GLN A 1 85 ? 37.242 -3.270 -43.874 1.00 73.56 85 GLN A C 1
ATOM 628 O O . GLN A 1 85 ? 36.072 -3.636 -43.797 1.00 73.56 85 GLN A O 1
ATOM 633 N N . SER A 1 86 ? 37.618 -2.022 -43.601 1.00 58.75 86 SER A N 1
ATOM 634 C CA . SER A 1 86 ? 36.717 -0.922 -43.271 1.00 58.75 86 SER A CA 1
ATOM 635 C C . SER A 1 86 ? 36.012 -0.459 -44.541 1.00 58.75 86 SER A C 1
ATOM 637 O O . SER A 1 86 ? 36.508 0.383 -45.292 1.00 58.75 86 SER A O 1
ATOM 639 N N . THR A 1 87 ? 34.856 -1.046 -44.825 1.00 58.44 87 THR A N 1
ATOM 640 C CA . THR A 1 87 ? 33.927 -0.525 -45.827 1.00 58.44 87 THR A CA 1
ATOM 641 C C . THR A 1 87 ? 33.207 0.670 -45.207 1.00 58.44 87 THR A C 1
ATOM 643 O O . THR A 1 87 ? 32.196 0.489 -44.531 1.00 58.44 87 THR A O 1
ATOM 646 N N . GLY A 1 88 ? 33.773 1.872 -45.355 1.00 56.94 88 GLY A N 1
ATOM 647 C CA . GLY A 1 88 ? 33.230 3.102 -44.773 1.00 56.94 88 GLY A CA 1
ATOM 648 C C . GLY A 1 88 ? 31.719 3.239 -44.991 1.00 56.94 88 GLY A C 1
ATOM 649 O O . GLY A 1 88 ? 31.260 3.291 -46.129 1.00 56.94 88 GLY A O 1
ATOM 650 N N . MET A 1 89 ? 30.954 3.286 -43.901 1.00 57.22 89 MET A N 1
ATOM 651 C CA . MET A 1 89 ? 29.514 3.542 -43.919 1.00 57.22 89 MET A CA 1
ATOM 652 C C . MET A 1 89 ? 29.278 4.962 -43.411 1.00 57.22 89 MET A C 1
ATOM 654 O O . MET A 1 89 ? 29.302 5.221 -42.217 1.00 57.22 89 MET A O 1
ATOM 658 N N . ASN A 1 90 ? 29.110 5.893 -44.343 1.00 66.56 90 ASN A N 1
ATOM 659 C CA . ASN A 1 90 ? 28.522 7.210 -44.101 1.00 66.56 90 ASN A CA 1
ATOM 660 C C . ASN A 1 90 ? 26.985 7.108 -44.198 1.00 66.56 90 ASN A C 1
ATOM 662 O O . ASN A 1 90 ? 26.435 6.029 -44.441 1.00 66.56 90 ASN A O 1
ATOM 666 N N . CYS A 1 91 ? 26.258 8.220 -44.076 1.00 68.62 91 CYS A N 1
ATOM 667 C CA . CYS A 1 91 ? 24.796 8.209 -44.191 1.00 68.62 91 CYS A CA 1
ATOM 668 C C . CYS A 1 91 ? 24.250 7.904 -45.603 1.00 68.62 91 CYS A C 1
ATOM 670 O O . CYS A 1 91 ? 23.032 7.937 -45.791 1.00 68.62 91 CYS A O 1
ATOM 672 N N . ALA A 1 92 ? 25.091 7.568 -46.593 1.00 65.69 92 ALA A N 1
ATOM 673 C CA . ALA A 1 92 ? 24.670 7.349 -47.982 1.00 65.69 92 ALA A CA 1
ATOM 674 C C . ALA A 1 92 ? 23.640 6.217 -48.152 1.00 65.69 92 ALA A C 1
ATOM 676 O O . ALA A 1 92 ? 22.851 6.253 -49.094 1.00 65.69 92 ALA A O 1
ATOM 677 N N . SER A 1 93 ? 23.614 5.236 -47.243 1.00 62.81 93 SER A N 1
ATOM 678 C CA . SER A 1 93 ? 22.627 4.146 -47.233 1.00 62.81 93 SER A CA 1
ATOM 679 C C . SER A 1 93 ? 21.636 4.207 -46.064 1.00 62.81 93 SER A C 1
ATOM 681 O O . SER A 1 93 ? 20.911 3.240 -45.864 1.00 62.81 93 SER A O 1
ATOM 683 N N . ASN A 1 94 ? 21.625 5.301 -45.289 1.00 64.81 94 ASN A N 1
ATOM 684 C CA . ASN A 1 94 ? 20.908 5.457 -44.014 1.00 64.81 94 ASN A CA 1
ATOM 685 C C . ASN A 1 94 ? 20.908 4.176 -43.136 1.00 64.81 94 ASN A C 1
ATOM 687 O O . ASN A 1 94 ? 19.926 3.434 -43.116 1.00 64.81 94 ASN A O 1
ATOM 691 N N . PRO A 1 95 ? 21.998 3.904 -42.398 1.00 74.75 95 PRO A N 1
ATOM 692 C CA . PRO A 1 95 ? 22.130 2.711 -41.552 1.00 74.75 95 PRO A CA 1
ATOM 693 C C . PRO A 1 95 ? 21.170 2.660 -40.344 1.00 74.75 95 PRO A C 1
ATOM 695 O O . PRO A 1 95 ? 21.055 1.613 -39.707 1.00 74.75 95 PRO A O 1
ATOM 698 N N . CYS A 1 96 ? 20.477 3.754 -40.016 1.00 80.56 96 CYS A N 1
ATOM 699 C CA . CYS A 1 96 ? 19.546 3.825 -38.892 1.00 80.56 96 CYS A CA 1
ATOM 700 C C . CYS A 1 96 ? 18.214 3.150 -39.249 1.00 80.56 96 CYS A C 1
ATOM 702 O O . CYS A 1 96 ? 17.561 3.545 -40.213 1.00 80.56 96 CYS A O 1
ATOM 704 N N . ARG A 1 97 ? 17.766 2.163 -38.462 1.00 84.69 97 ARG A N 1
ATOM 705 C CA . ARG A 1 97 ? 16.505 1.446 -38.739 1.00 84.69 97 ARG A CA 1
ATOM 706 C C . ARG A 1 97 ? 15.272 2.305 -38.467 1.00 84.69 97 ARG A C 1
ATOM 708 O O . ARG A 1 97 ? 14.406 2.412 -39.328 1.00 84.69 97 ARG A O 1
ATOM 715 N N . HIS A 1 98 ? 15.224 2.935 -37.294 1.00 82.31 98 HIS A N 1
ATOM 716 C CA . HIS A 1 98 ? 14.137 3.825 -36.873 1.00 82.31 98 HIS A CA 1
ATOM 717 C C . HIS A 1 98 ? 14.693 5.169 -36.393 1.00 82.31 98 HIS A C 1
ATOM 719 O O . HIS A 1 98 ? 14.478 5.587 -35.256 1.00 82.31 98 HIS A O 1
ATOM 725 N N . GLY A 1 99 ? 15.470 5.837 -37.244 1.00 82.56 99 GLY A N 1
ATOM 726 C CA . GLY A 1 99 ? 16.067 7.125 -36.907 1.00 82.56 99 GLY A CA 1
ATOM 727 C C . GLY A 1 99 ? 16.616 7.878 -38.111 1.00 82.56 99 GLY A C 1
ATOM 728 O O . GLY A 1 99 ? 16.707 7.349 -39.218 1.00 82.56 99 GLY A O 1
ATOM 729 N N . ALA A 1 100 ? 16.994 9.131 -37.874 1.00 84.44 100 ALA A N 1
ATOM 730 C CA . ALA A 1 100 ? 17.678 9.971 -38.846 1.00 84.44 100 ALA A CA 1
ATOM 731 C C . ALA A 1 100 ? 19.199 9.816 -38.709 1.00 84.44 100 ALA A C 1
ATOM 733 O O . ALA A 1 100 ? 19.751 9.982 -37.620 1.00 84.44 100 ALA A O 1
ATOM 734 N N . CYS A 1 101 ? 19.876 9.523 -39.817 1.00 81.44 101 CYS A N 1
ATOM 735 C CA . CYS A 1 101 ? 21.333 9.479 -39.868 1.00 81.44 101 CYS A CA 1
ATOM 736 C C . CYS A 1 101 ? 21.917 10.882 -40.056 1.00 81.44 101 CYS A C 1
ATOM 738 O O . CYS A 1 101 ? 21.447 11.649 -40.896 1.00 81.44 101 CYS A O 1
ATOM 740 N N . HIS A 1 102 ? 22.968 11.198 -39.302 1.00 83.75 102 HIS A N 1
ATOM 741 C CA . HIS A 1 102 ? 23.768 12.406 -39.472 1.00 83.75 102 HIS A CA 1
ATOM 742 C C . HIS A 1 102 ? 25.249 12.051 -39.619 1.00 83.75 102 HIS A C 1
ATOM 744 O O . HIS A 1 102 ? 25.800 11.344 -38.772 1.00 83.75 102 HIS A O 1
ATOM 750 N N . ASP A 1 103 ? 25.894 12.572 -40.663 1.00 75.81 103 ASP A N 1
ATOM 751 C CA . ASP A 1 103 ? 27.330 12.390 -40.875 1.00 75.81 103 ASP A CA 1
ATOM 752 C C . ASP A 1 103 ? 28.129 13.110 -39.778 1.00 75.81 103 ASP A C 1
ATOM 754 O O . ASP A 1 103 ? 27.847 14.259 -39.424 1.00 75.81 103 ASP A O 1
ATOM 758 N N . PHE A 1 104 ? 29.141 12.435 -39.236 1.00 68.19 104 PHE A N 1
ATOM 759 C CA . PHE A 1 104 ? 29.976 12.937 -38.152 1.00 68.19 104 PHE A CA 1
ATOM 760 C C . PHE A 1 104 ? 31.459 12.660 -38.432 1.00 68.19 104 PHE A C 1
ATOM 762 O O . PHE A 1 104 ? 32.031 11.674 -37.981 1.00 68.19 104 PHE A O 1
ATOM 769 N N . ALA A 1 105 ? 32.102 13.572 -39.165 1.00 68.75 105 ALA A N 1
ATOM 770 C CA . ALA A 1 105 ? 33.531 13.566 -39.506 1.00 68.75 105 ALA A CA 1
ATOM 771 C C . ALA A 1 105 ? 34.060 12.282 -40.191 1.00 68.75 105 ALA A C 1
ATOM 773 O O . ALA A 1 105 ? 34.264 12.296 -41.402 1.00 68.75 105 ALA A O 1
ATOM 774 N N . GLN A 1 106 ? 34.329 11.213 -39.431 1.00 54.84 106 GLN A N 1
ATOM 775 C CA . GLN A 1 106 ? 34.799 9.900 -39.909 1.00 54.84 106 GLN A CA 1
ATOM 776 C C . GLN A 1 106 ? 33.843 8.747 -39.533 1.00 54.84 106 GLN A C 1
ATOM 778 O O . GLN A 1 106 ? 34.216 7.584 -39.659 1.00 54.84 106 GLN A O 1
ATOM 783 N N . ASP A 1 107 ? 32.633 9.071 -39.070 1.00 62.88 107 ASP A N 1
ATOM 784 C CA . ASP A 1 107 ? 31.593 8.132 -38.637 1.00 62.88 107 ASP A CA 1
ATOM 785 C C . ASP A 1 107 ? 30.185 8.704 -38.921 1.00 62.88 107 ASP A C 1
ATOM 787 O O . ASP A 1 107 ? 30.049 9.813 -39.449 1.00 62.88 107 ASP A O 1
ATOM 791 N N . PHE A 1 108 ? 29.128 7.978 -38.565 1.00 75.31 108 PHE A N 1
ATOM 792 C CA . PHE A 1 108 ? 27.745 8.448 -38.582 1.00 75.31 108 PHE A CA 1
ATOM 793 C C . PHE A 1 108 ? 27.117 8.345 -37.189 1.00 75.31 108 PHE A C 1
ATOM 795 O O . PHE A 1 108 ? 27.506 7.529 -36.360 1.00 75.31 108 PHE A O 1
ATOM 802 N N . ARG A 1 109 ? 26.099 9.165 -36.924 1.00 82.69 109 ARG A N 1
ATOM 803 C CA . ARG A 1 109 ? 25.264 9.030 -35.725 1.00 82.69 109 ARG A CA 1
ATOM 804 C C . ARG A 1 109 ? 23.801 8.879 -36.107 1.00 82.69 109 ARG A C 1
ATOM 806 O O . ARG A 1 109 ? 23.309 9.607 -36.970 1.00 82.69 109 ARG A O 1
ATOM 813 N N . CYS A 1 110 ? 23.095 7.996 -35.416 1.00 84.31 110 CYS A N 1
ATOM 814 C CA . CYS A 1 110 ? 21.649 7.894 -35.520 1.00 84.31 110 CYS A CA 1
ATOM 815 C C . CYS A 1 110 ? 20.969 8.733 -34.436 1.00 84.31 110 CYS A C 1
ATOM 817 O O . CYS A 1 110 ? 21.299 8.633 -33.257 1.00 84.31 110 CYS A O 1
ATOM 819 N N . VAL A 1 111 ? 20.007 9.561 -34.836 1.00 86.25 111 VAL A N 1
ATOM 820 C CA . VAL A 1 111 ? 19.040 10.195 -33.935 1.00 86.25 111 VAL A CA 1
ATOM 821 C C . VAL A 1 111 ? 17.755 9.384 -34.028 1.00 86.25 111 VAL A C 1
ATOM 823 O O . VAL A 1 111 ? 17.065 9.433 -35.047 1.00 86.25 111 VAL A O 1
ATOM 826 N N . CYS A 1 112 ? 17.465 8.596 -32.998 1.00 84.88 112 CYS A N 1
ATOM 827 C CA . CYS A 1 112 ? 16.328 7.684 -33.011 1.00 84.88 112 CYS A CA 1
ATOM 828 C C . CYS A 1 112 ? 14.993 8.419 -32.920 1.00 84.88 112 CYS A C 1
ATOM 830 O O . CYS A 1 112 ? 14.865 9.439 -32.238 1.00 84.88 112 CYS A O 1
ATOM 832 N N . TYR A 1 113 ? 13.995 7.895 -33.630 1.00 82.19 113 TYR A N 1
ATOM 833 C CA . TYR A 1 113 ? 12.611 8.311 -33.454 1.00 82.19 113 TYR A CA 1
ATOM 834 C C . TYR A 1 113 ? 12.110 7.893 -32.060 1.00 82.19 113 TYR A C 1
ATOM 836 O O . TYR A 1 113 ? 12.640 6.937 -31.488 1.00 82.19 113 TYR A O 1
ATOM 844 N N . PRO A 1 114 ? 11.095 8.582 -31.499 1.00 75.31 114 PRO A N 1
ATOM 845 C CA . PRO A 1 114 ? 10.541 8.228 -30.193 1.00 75.31 114 PRO A CA 1
ATOM 846 C C . PRO A 1 114 ? 10.166 6.740 -30.101 1.00 75.31 114 PRO A C 1
ATOM 848 O O . PRO A 1 114 ? 9.540 6.207 -31.018 1.00 75.31 114 PRO A O 1
ATOM 851 N N . GLY A 1 115 ? 10.540 6.086 -28.997 1.00 68.50 115 GLY A N 1
ATOM 852 C CA . GLY A 1 115 ? 10.296 4.654 -28.769 1.00 68.50 115 GLY A CA 1
ATOM 853 C C . GLY A 1 115 ? 11.373 3.715 -29.326 1.00 68.50 115 GLY A C 1
ATOM 854 O O . GLY A 1 115 ? 11.202 2.498 -29.277 1.00 68.50 115 GLY A O 1
ATOM 855 N N . PHE A 1 116 ? 12.480 4.250 -29.848 1.00 79.00 116 PHE A N 1
ATOM 856 C CA . PHE A 1 116 ? 13.624 3.464 -30.305 1.00 79.00 116 PHE A CA 1
ATOM 857 C C . PHE A 1 116 ? 14.931 3.987 -29.713 1.00 79.00 116 PHE A C 1
ATOM 859 O O . PHE A 1 116 ? 15.125 5.193 -29.565 1.00 79.00 116 PHE A O 1
ATOM 866 N N . SER A 1 117 ? 15.847 3.071 -29.420 1.00 79.50 117 SER A N 1
ATOM 867 C CA . SER A 1 117 ? 17.174 3.357 -28.887 1.00 79.50 117 SER A CA 1
ATOM 868 C C . SER A 1 117 ? 18.231 2.415 -29.473 1.00 79.50 117 SER A C 1
ATOM 870 O O . SER A 1 117 ? 17.974 1.650 -30.409 1.00 79.50 117 SER A O 1
ATOM 872 N N . GLY A 1 118 ? 19.464 2.530 -28.983 1.00 76.38 118 GLY A N 1
ATOM 873 C CA . GLY A 1 118 ? 20.630 1.863 -29.557 1.00 76.38 118 GLY A CA 1
ATOM 874 C C . GLY A 1 118 ? 21.314 2.691 -30.648 1.00 76.38 118 GLY A C 1
ATOM 875 O O . GLY A 1 118 ? 20.778 3.672 -31.162 1.00 76.38 118 GLY A O 1
ATOM 876 N N . THR A 1 119 ? 22.535 2.299 -31.008 1.00 79.19 119 THR A N 1
ATOM 877 C CA . THR A 1 119 ? 23.381 3.042 -31.960 1.00 79.19 119 THR A CA 1
ATOM 878 C C . THR A 1 119 ? 22.830 3.048 -33.388 1.00 79.19 119 THR A C 1
ATOM 880 O O . THR A 1 119 ? 23.139 3.964 -34.145 1.00 79.19 119 THR A O 1
ATOM 883 N N . LEU A 1 120 ? 21.992 2.067 -33.742 1.00 82.81 120 LEU A N 1
ATOM 884 C CA . LEU A 1 120 ? 21.316 1.954 -35.040 1.00 82.81 120 LEU A CA 1
ATOM 885 C C . LEU A 1 120 ? 19.793 2.148 -34.953 1.00 82.81 120 LEU A C 1
ATOM 887 O O . LEU A 1 120 ? 19.098 1.954 -35.954 1.00 82.81 120 LEU A O 1
ATOM 891 N N . CYS A 1 121 ? 19.258 2.529 -33.788 1.00 83.94 121 CYS A N 1
ATOM 892 C CA . CYS A 1 121 ? 17.812 2.637 -33.548 1.00 83.94 121 CYS A CA 1
ATOM 893 C C . CYS A 1 121 ? 17.048 1.338 -33.864 1.00 83.94 121 CYS A C 1
ATOM 895 O O . CYS A 1 121 ? 15.950 1.348 -34.428 1.00 83.94 121 CYS A O 1
ATOM 897 N N . ASP A 1 122 ? 17.681 0.203 -33.581 1.00 83.06 122 ASP A N 1
ATOM 898 C CA . ASP A 1 122 ? 17.169 -1.149 -33.784 1.00 83.06 122 ASP A CA 1
ATOM 899 C C . ASP A 1 122 ? 16.587 -1.756 -32.502 1.00 83.06 122 ASP A C 1
ATOM 901 O O . ASP A 1 122 ? 15.881 -2.763 -32.565 1.00 83.06 122 ASP A O 1
ATOM 905 N N . GLN A 1 123 ? 16.824 -1.123 -31.353 1.00 82.38 123 GLN A N 1
ATOM 906 C CA . GLN A 1 123 ? 16.208 -1.499 -30.092 1.00 82.38 123 GLN A CA 1
ATOM 907 C C . GLN A 1 123 ? 14.890 -0.748 -29.963 1.00 82.38 123 GLN A C 1
ATOM 909 O O . GLN A 1 123 ? 14.859 0.478 -29.933 1.00 82.38 123 GLN A O 1
ATOM 914 N N . GLN A 1 124 ? 13.786 -1.483 -29.911 1.00 75.06 124 GLN A N 1
ATOM 915 C CA . GLN A 1 124 ? 12.508 -0.902 -29.534 1.00 75.06 124 GLN A CA 1
ATOM 916 C C . GLN A 1 124 ? 12.533 -0.691 -28.020 1.00 75.06 124 GLN A C 1
ATOM 918 O O . GLN A 1 124 ? 12.641 -1.660 -27.264 1.00 75.06 124 GLN A O 1
ATOM 923 N N . GLU A 1 125 ? 12.433 0.562 -27.577 1.00 67.75 125 GLU A N 1
ATOM 924 C CA . GLU A 1 125 ? 12.062 0.847 -26.197 1.00 67.75 125 GLU A CA 1
ATOM 925 C C . GLU A 1 125 ? 10.611 0.406 -26.082 1.00 67.75 125 GLU A C 1
ATOM 927 O O . GLU A 1 125 ? 9.686 1.108 -26.488 1.00 67.75 125 GLU A O 1
ATOM 932 N N . MET A 1 126 ? 10.422 -0.843 -25.654 1.00 64.00 126 MET A N 1
ATOM 933 C CA . MET A 1 126 ? 9.103 -1.362 -25.336 1.00 64.00 126 MET A CA 1
ATOM 934 C C . MET A 1 126 ? 8.485 -0.359 -24.375 1.00 64.00 126 MET A C 1
ATOM 936 O O . MET A 1 126 ? 9.010 -0.182 -23.276 1.00 64.00 126 MET A O 1
ATOM 940 N N . ASP A 1 127 ? 7.422 0.319 -24.817 1.00 71.56 127 ASP A N 1
ATOM 941 C CA . ASP A 1 127 ? 6.602 1.142 -23.942 1.00 71.56 127 ASP A CA 1
ATOM 942 C C . ASP A 1 127 ? 6.272 0.269 -22.734 1.00 71.56 127 ASP A C 1
ATOM 944 O O . ASP A 1 127 ? 5.537 -0.719 -22.830 1.00 71.56 127 ASP A O 1
ATOM 948 N N . ALA A 1 128 ? 6.906 0.595 -21.610 1.00 76.06 128 ALA A N 1
ATOM 949 C CA . ALA A 1 128 ? 6.831 -0.206 -20.407 1.00 76.06 128 ALA A CA 1
ATOM 950 C C . ALA A 1 128 ? 5.387 -0.271 -19.878 1.00 76.06 128 ALA A C 1
ATOM 952 O O . ALA A 1 128 ? 5.056 -1.169 -19.107 1.00 76.06 128 ALA A O 1
ATOM 953 N N . CYS A 1 129 ? 4.513 0.622 -20.359 1.00 87.00 129 CYS A N 1
ATOM 954 C CA . CYS A 1 129 ? 3.091 0.664 -20.071 1.00 87.00 129 CYS A CA 1
ATOM 955 C C . CYS A 1 129 ? 2.196 0.021 -21.147 1.00 87.00 129 CYS A C 1
ATOM 957 O O . CYS A 1 129 ? 0.986 -0.042 -20.935 1.00 87.00 129 CYS A O 1
ATOM 959 N N . ALA A 1 130 ? 2.729 -0.538 -22.244 1.00 83.25 130 ALA A N 1
ATOM 960 C CA . ALA A 1 130 ? 1.934 -1.083 -23.358 1.00 83.25 130 ALA A CA 1
ATOM 961 C C . ALA A 1 130 ? 0.936 -2.186 -22.954 1.00 83.25 130 ALA A C 1
ATOM 963 O O . ALA A 1 130 ? -0.058 -2.419 -23.641 1.00 83.25 130 ALA A O 1
ATOM 964 N N . ARG A 1 131 ? 1.198 -2.889 -21.845 1.00 82.50 131 ARG A N 1
ATOM 965 C CA . ARG A 1 131 ? 0.293 -3.900 -21.269 1.00 82.50 131 ARG A CA 1
ATOM 966 C C . ARG A 1 131 ? -0.227 -3.548 -19.877 1.00 82.50 131 ARG A C 1
ATOM 968 O O . ARG A 1 131 ? -0.838 -4.405 -19.259 1.00 82.50 131 ARG A O 1
ATOM 975 N N . ASN A 1 132 ? 0.015 -2.322 -19.414 1.00 87.62 132 ASN A N 1
ATOM 976 C CA . ASN A 1 132 ? -0.175 -1.870 -18.036 1.00 87.62 132 ASN A CA 1
ATOM 977 C C . ASN A 1 132 ? 0.312 -2.900 -16.984 1.00 87.62 132 ASN A C 1
ATOM 979 O O . ASN A 1 132 ? -0.467 -3.735 -16.534 1.00 87.62 132 ASN A O 1
ATOM 983 N N . PRO A 1 133 ? 1.588 -2.850 -16.565 1.00 91.25 133 PRO A N 1
ATOM 984 C CA . PRO A 1 133 ? 2.136 -3.753 -15.548 1.00 91.25 133 PRO A CA 1
ATOM 985 C C . PRO A 1 133 ? 1.599 -3.506 -14.125 1.00 91.25 133 PRO A C 1
ATOM 987 O O . PRO A 1 133 ? 1.952 -4.253 -13.216 1.00 91.25 133 PRO A O 1
ATOM 990 N N . CYS A 1 134 ? 0.793 -2.463 -13.908 1.00 96.00 134 CYS A N 1
ATOM 991 C CA . CYS A 1 134 ? 0.224 -2.149 -12.604 1.00 96.00 134 CYS A CA 1
ATOM 992 C C . CYS A 1 134 ? -1.012 -3.014 -12.326 1.00 96.00 134 CYS A C 1
ATOM 994 O O . CYS A 1 134 ? -1.976 -3.016 -13.091 1.00 96.00 134 CYS A O 1
ATOM 996 N N . GLU A 1 135 ? -0.996 -3.725 -11.205 1.00 94.75 135 GLU A N 1
ATOM 997 C CA . GLU A 1 135 ? -2.088 -4.572 -10.738 1.00 94.75 135 GLU A CA 1
ATOM 998 C C . GLU A 1 135 ? -3.197 -3.752 -10.054 1.00 94.75 135 GLU A C 1
ATOM 1000 O O . GLU A 1 135 ? -3.072 -2.545 -9.839 1.00 94.75 135 GLU A O 1
ATOM 1005 N N . ASN A 1 136 ? -4.316 -4.411 -9.733 1.00 93.31 136 ASN A N 1
ATOM 1006 C CA . ASN A 1 136 ? -5.423 -3.864 -8.933 1.00 93.31 136 ASN A CA 1
ATOM 1007 C C . ASN A 1 136 ? -5.998 -2.523 -9.431 1.00 93.31 136 ASN A C 1
ATOM 1009 O O . ASN A 1 136 ? -6.499 -1.720 -8.649 1.00 93.31 136 ASN A O 1
ATOM 1013 N N . GLY A 1 137 ? -5.951 -2.280 -10.746 1.00 92.38 137 GLY A N 1
ATOM 1014 C CA . GLY A 1 137 ? -6.441 -1.039 -11.353 1.00 92.38 137 GLY A CA 1
ATOM 1015 C C . GLY A 1 137 ? -5.463 0.138 -11.263 1.00 92.38 137 GLY A C 1
ATOM 1016 O O . GLY A 1 137 ? -5.865 1.279 -11.489 1.00 92.38 137 GLY A O 1
ATOM 1017 N N . GLY A 1 138 ? -4.190 -0.118 -10.947 1.00 95.69 138 GLY A N 1
ATOM 1018 C CA . GLY A 1 138 ? -3.129 0.884 -10.971 1.00 95.69 138 GLY A CA 1
ATOM 1019 C C . GLY A 1 138 ? -2.917 1.514 -12.349 1.00 95.69 138 GLY A C 1
ATOM 1020 O O . GLY A 1 138 ? -3.151 0.903 -13.396 1.00 95.69 138 GLY A O 1
ATOM 1021 N N . THR A 1 139 ? -2.459 2.767 -12.345 1.00 96.38 139 THR A N 1
ATOM 1022 C CA . THR A 1 139 ? -2.171 3.528 -13.570 1.00 96.38 139 THR A CA 1
ATOM 1023 C C . THR A 1 139 ? -0.669 3.562 -13.831 1.00 96.38 139 THR A C 1
ATOM 1025 O O . THR A 1 139 ? 0.085 4.093 -13.016 1.00 96.38 139 THR A O 1
ATOM 1028 N N . CYS A 1 140 ? -0.238 3.020 -14.972 1.00 94.62 140 CYS A N 1
ATOM 1029 C CA . CYS A 1 140 ? 1.164 3.035 -15.388 1.00 94.62 140 CYS A CA 1
ATOM 1030 C C . CYS A 1 140 ? 1.564 4.375 -16.000 1.00 94.62 140 CYS A C 1
ATOM 1032 O O . CYS A 1 140 ? 0.834 4.937 -16.821 1.00 94.62 140 CYS A O 1
ATOM 1034 N N . GLN A 1 141 ? 2.747 4.859 -15.628 1.00 92.62 141 GLN A N 1
ATOM 1035 C CA . GLN A 1 141 ? 3.358 6.049 -16.206 1.00 92.62 141 GLN A CA 1
ATOM 1036 C C . GLN A 1 141 ? 4.792 5.730 -16.676 1.00 92.62 141 GLN A C 1
ATOM 1038 O O . GLN A 1 141 ? 5.586 5.188 -15.897 1.00 92.62 141 GLN A O 1
ATOM 1043 N N . PRO A 1 142 ? 5.134 6.022 -17.947 1.00 86.56 142 PRO A N 1
ATOM 1044 C CA . PRO A 1 142 ? 6.444 5.699 -18.503 1.00 86.56 142 PRO A CA 1
ATOM 1045 C C . PRO A 1 142 ? 7.533 6.608 -17.915 1.00 86.56 142 PRO A C 1
ATOM 1047 O O . PRO A 1 142 ? 7.306 7.794 -17.669 1.00 86.56 142 PRO A O 1
ATOM 1050 N N . LEU A 1 143 ? 8.732 6.057 -17.718 1.00 81.88 143 LEU A N 1
ATOM 1051 C CA . LEU A 1 143 ? 9.930 6.784 -17.286 1.00 81.88 143 LEU A CA 1
ATOM 1052 C C . LEU A 1 143 ? 10.997 6.761 -18.386 1.00 81.88 143 LEU A C 1
ATOM 1054 O O . LEU A 1 143 ? 10.954 5.921 -19.280 1.00 81.88 143 LEU A O 1
ATOM 1058 N N . SER A 1 144 ? 12.011 7.631 -18.279 1.00 74.56 144 SER A N 1
ATOM 1059 C CA . SER A 1 144 ? 13.193 7.604 -19.165 1.00 74.56 144 SER A CA 1
ATOM 1060 C C . SER A 1 144 ? 13.934 6.264 -19.135 1.00 74.56 144 SER A C 1
ATOM 1062 O O . SER A 1 144 ? 14.682 5.944 -20.048 1.00 74.56 144 SER A O 1
ATOM 1064 N N . THR A 1 145 ? 13.733 5.490 -18.068 1.00 71.62 145 THR A N 1
ATOM 1065 C CA . THR A 1 145 ? 14.130 4.089 -17.952 1.00 71.62 145 THR A CA 1
ATOM 1066 C C . THR A 1 145 ? 13.044 3.343 -17.164 1.00 71.62 145 THR A C 1
ATOM 1068 O O . THR A 1 145 ? 12.972 3.486 -15.944 1.00 71.62 145 THR A O 1
ATOM 1071 N N . GLY A 1 146 ? 12.193 2.559 -17.836 1.00 80.62 146 GLY A N 1
ATOM 1072 C CA . GLY A 1 146 ? 11.166 1.716 -17.201 1.00 80.62 146 GLY A CA 1
ATOM 1073 C C . GLY A 1 146 ? 9.795 2.386 -17.011 1.00 80.62 146 GLY A C 1
ATOM 1074 O O . GLY A 1 146 ? 9.333 3.124 -17.879 1.00 80.62 146 GLY A O 1
ATOM 1075 N N . TYR A 1 147 ? 9.128 2.097 -15.889 1.00 90.06 147 TYR A N 1
ATOM 1076 C CA . TYR A 1 147 ? 7.802 2.619 -15.530 1.00 90.06 147 TYR A CA 1
ATOM 1077 C C . TYR A 1 147 ? 7.677 2.843 -14.019 1.00 90.06 147 TYR A C 1
ATOM 1079 O O . TYR A 1 147 ? 8.467 2.307 -13.241 1.00 90.06 147 TYR A O 1
ATOM 1087 N N . TYR A 1 148 ? 6.651 3.583 -13.604 1.00 92.62 148 TYR A N 1
ATOM 1088 C CA . TYR A 1 148 ? 6.131 3.522 -12.239 1.00 92.62 148 TYR A CA 1
ATOM 1089 C C . TYR A 1 148 ? 4.608 3.410 -12.245 1.00 92.62 148 TYR A C 1
ATOM 1091 O O . TYR A 1 148 ? 3.944 3.789 -13.213 1.00 92.62 148 TYR A O 1
ATOM 1099 N N . CYS A 1 149 ? 4.063 2.889 -11.151 1.00 96.56 149 CYS A N 1
ATOM 1100 C CA . CYS A 1 149 ? 2.630 2.749 -10.952 1.00 96.56 149 CYS A CA 1
ATOM 1101 C C . CYS A 1 149 ? 2.111 3.790 -9.963 1.00 96.56 149 CYS A C 1
ATOM 1103 O O . CYS A 1 149 ? 2.676 3.975 -8.888 1.00 96.56 149 CYS A O 1
ATOM 1105 N N . THR A 1 150 ? 1.004 4.443 -10.315 1.00 96.69 150 THR A N 1
ATOM 1106 C CA . THR A 1 150 ? 0.180 5.177 -9.350 1.00 96.69 150 THR A CA 1
ATOM 1107 C C . THR A 1 150 ? -0.890 4.228 -8.827 1.00 96.69 150 THR A C 1
ATOM 1109 O O . THR A 1 150 ? -1.736 3.770 -9.603 1.00 96.69 150 THR A O 1
ATOM 1112 N N . CYS A 1 151 ? -0.837 3.916 -7.532 1.00 94.31 151 CYS A N 1
ATOM 1113 C CA . CYS A 1 151 ? -1.726 2.931 -6.927 1.00 94.31 151 CYS A CA 1
ATOM 1114 C C . CYS A 1 151 ? -3.043 3.548 -6.435 1.00 94.31 151 CYS A C 1
ATOM 1116 O O . CYS A 1 151 ? -3.038 4.654 -5.888 1.00 94.31 151 CYS A O 1
ATOM 1118 N N . PRO A 1 152 ? -4.179 2.854 -6.633 1.00 89.62 152 PRO A N 1
ATOM 1119 C CA . PRO A 1 152 ? -5.448 3.243 -6.038 1.00 89.62 152 PRO A CA 1
ATOM 1120 C C . PRO A 1 152 ? -5.414 3.077 -4.514 1.00 89.62 152 PRO A C 1
ATOM 1122 O O . PRO A 1 152 ? -4.551 2.393 -3.962 1.00 89.62 152 PRO A O 1
ATOM 1125 N N . HIS A 1 153 ? -6.370 3.709 -3.827 1.00 82.94 153 HIS A N 1
ATOM 1126 C CA . HIS A 1 153 ? -6.481 3.620 -2.371 1.00 82.94 153 HIS A CA 1
ATOM 1127 C C . HIS A 1 153 ? -6.554 2.153 -1.918 1.00 82.94 153 HIS A C 1
ATOM 1129 O O . HIS A 1 153 ? -7.277 1.356 -2.513 1.00 82.94 153 HIS A O 1
ATOM 1135 N N . GLY A 1 154 ? -5.798 1.803 -0.874 1.00 77.38 154 GLY A N 1
ATOM 1136 C CA . GLY A 1 154 ? -5.705 0.428 -0.377 1.00 77.38 154 GLY A CA 1
ATOM 1137 C C . GLY A 1 154 ? -4.643 -0.445 -1.059 1.00 77.38 154 GLY A C 1
ATOM 1138 O O . GLY A 1 154 ? -4.537 -1.615 -0.702 1.00 77.38 154 GLY A O 1
ATOM 1139 N N . TYR A 1 155 ? -3.831 0.087 -1.984 1.00 87.38 155 TYR A N 1
ATOM 1140 C CA . TYR A 1 155 ? -2.730 -0.644 -2.630 1.00 87.38 155 TYR A CA 1
ATOM 1141 C C . TYR A 1 155 ? -1.430 0.171 -2.699 1.00 87.38 155 TYR A C 1
ATOM 1143 O O . TYR A 1 155 ? -1.459 1.395 -2.793 1.00 87.38 155 TYR A O 1
ATOM 1151 N N . ASP A 1 156 ? -0.293 -0.522 -2.666 1.00 87.06 156 ASP A N 1
ATOM 1152 C CA . ASP A 1 156 ? 1.069 0.018 -2.688 1.00 87.06 156 ASP A CA 1
ATOM 1153 C C . ASP A 1 156 ? 2.042 -0.958 -3.376 1.00 87.06 156 ASP A C 1
ATOM 1155 O O . ASP A 1 156 ? 1.677 -2.035 -3.866 1.00 87.06 156 ASP A O 1
ATOM 1159 N N . GLY A 1 157 ? 3.314 -0.581 -3.400 1.00 89.38 157 GLY A N 1
ATOM 1160 C CA . GLY A 1 157 ? 4.394 -1.317 -4.022 1.00 89.38 157 GLY A CA 1
ATOM 1161 C C . GLY A 1 157 ? 4.609 -0.906 -5.480 1.00 89.38 157 GLY A C 1
ATOM 1162 O O . GLY A 1 157 ? 3.803 -0.190 -6.075 1.00 89.38 157 GLY A O 1
ATOM 1163 N N . PRO A 1 158 ? 5.704 -1.380 -6.095 1.00 90.44 158 PRO A N 1
ATOM 1164 C CA . PRO A 1 158 ? 6.111 -0.953 -7.434 1.00 90.44 158 PRO A CA 1
ATOM 1165 C C . PRO A 1 158 ? 5.100 -1.320 -8.531 1.00 90.44 158 PRO A C 1
ATOM 1167 O O . PRO A 1 158 ? 5.086 -0.680 -9.579 1.00 90.44 158 PRO A O 1
ATOM 1170 N N . THR A 1 159 ? 4.257 -2.326 -8.288 1.00 94.31 159 THR A N 1
ATOM 1171 C CA . THR A 1 159 ? 3.220 -2.816 -9.208 1.00 94.31 159 THR A CA 1
ATOM 1172 C C . THR A 1 159 ? 1.809 -2.724 -8.627 1.00 94.31 159 THR A C 1
ATOM 1174 O O . THR A 1 159 ? 0.890 -3.274 -9.219 1.00 94.31 159 THR A O 1
ATOM 1177 N N . CYS A 1 160 ? 1.597 -2.061 -7.484 1.00 94.19 160 CYS A N 1
ATOM 1178 C CA . CYS A 1 160 ? 0.300 -2.036 -6.782 1.00 94.19 160 CYS A CA 1
ATOM 1179 C C . CYS A 1 160 ? -0.238 -3.421 -6.374 1.00 94.19 160 CYS A C 1
ATOM 1181 O O . CYS A 1 160 ? -1.441 -3.599 -6.183 1.00 94.19 160 CYS A O 1
ATOM 1183 N N . SER A 1 161 ? 0.644 -4.415 -6.250 1.00 93.31 161 SER A N 1
ATOM 1184 C CA . SER A 1 161 ? 0.292 -5.773 -5.824 1.00 93.31 161 SER A CA 1
ATOM 1185 C C . SER A 1 161 ? 0.226 -5.916 -4.301 1.00 93.31 161 SER A C 1
ATOM 1187 O O . SER A 1 161 ? -0.269 -6.920 -3.793 1.00 93.31 161 SER A O 1
ATOM 1189 N N . VAL A 1 162 ? 0.758 -4.945 -3.551 1.00 83.25 162 VAL A N 1
ATOM 1190 C CA . VAL A 1 162 ? 0.737 -4.965 -2.087 1.00 83.25 162 VAL A CA 1
ATOM 1191 C C . VAL A 1 162 ? -0.534 -4.276 -1.628 1.00 83.25 162 VAL A C 1
ATOM 1193 O O . VAL A 1 162 ? -0.785 -3.138 -2.002 1.00 83.25 162 VAL A O 1
ATOM 1196 N N . ARG A 1 163 ? -1.342 -4.937 -0.802 1.00 80.44 163 ARG A N 1
ATOM 1197 C CA . ARG A 1 163 ? -2.495 -4.292 -0.172 1.00 80.44 163 ARG A CA 1
ATOM 1198 C C . ARG A 1 163 ? -1.998 -3.396 0.966 1.00 80.44 163 ARG A C 1
ATOM 1200 O O . ARG A 1 163 ? -1.286 -3.872 1.848 1.00 80.44 163 ARG A O 1
ATOM 1207 N N . ILE A 1 164 ? -2.350 -2.110 0.953 1.00 72.00 164 ILE A N 1
ATOM 1208 C CA . ILE A 1 164 ? -2.172 -1.240 2.121 1.00 72.00 164 ILE A CA 1
ATOM 1209 C C . ILE A 1 164 ? -3.253 -1.633 3.101 1.00 72.00 164 ILE A C 1
ATOM 1211 O O . ILE A 1 164 ? -4.421 -1.295 2.919 1.00 72.00 164 ILE A O 1
ATOM 1215 N N . ILE A 1 165 ? -2.849 -2.317 4.157 1.00 67.12 165 ILE A N 1
ATOM 1216 C CA . ILE A 1 165 ? -3.742 -2.582 5.266 1.00 67.12 165 ILE A CA 1
ATOM 1217 C C . ILE A 1 165 ? -3.408 -1.555 6.340 1.00 67.12 165 ILE A C 1
ATOM 1219 O O . ILE A 1 165 ? -2.573 -1.772 7.216 1.00 67.12 165 ILE A O 1
ATOM 1223 N N . SER A 1 166 ? -3.986 -0.366 6.186 1.00 74.62 166 SER A N 1
ATOM 1224 C CA . SER A 1 166 ? -3.936 0.679 7.198 1.00 74.62 166 SER A CA 1
ATOM 1225 C C . SER A 1 166 ? -5.235 0.647 7.991 1.00 74.62 166 SER A C 1
ATOM 1227 O O . SER A 1 166 ? -6.339 0.617 7.454 1.00 74.62 166 SER A O 1
ATOM 1229 N N . CYS A 1 167 ? -5.090 0.614 9.303 1.00 88.50 167 CYS A N 1
ATOM 1230 C CA . CYS A 1 167 ? -6.183 0.567 10.252 1.00 88.50 167 CYS A CA 1
ATOM 1231 C C . CYS A 1 167 ? -5.799 1.412 11.465 1.00 88.50 167 CYS A C 1
ATOM 1233 O O . CYS A 1 167 ? -4.617 1.642 11.727 1.00 88.50 167 CYS A O 1
ATOM 1235 N N . GLY A 1 168 ? -6.799 1.891 12.199 1.00 91.88 168 GLY A N 1
ATOM 1236 C CA . GLY A 1 168 ? -6.587 2.723 13.378 1.00 91.88 168 GLY A CA 1
ATOM 1237 C C . GLY A 1 168 ? -7.055 4.174 13.247 1.00 91.88 168 GLY A C 1
ATOM 1238 O O . GLY A 1 168 ? -7.822 4.559 12.356 1.00 91.88 168 GLY A O 1
ATOM 1239 N N . GLY A 1 169 ? -6.589 4.993 14.186 1.00 93.06 169 GLY A N 1
ATOM 1240 C CA . GLY A 1 169 ? -6.825 6.432 14.251 1.00 93.06 169 GLY A CA 1
ATOM 1241 C C . GLY A 1 169 ? -7.855 6.859 15.299 1.00 93.06 169 GLY A C 1
ATOM 1242 O O . GLY A 1 169 ? -8.473 6.054 15.993 1.00 93.06 169 GLY A O 1
ATOM 1243 N N . MET A 1 170 ? -8.046 8.171 15.420 1.00 94.44 170 MET A N 1
ATOM 1244 C CA . MET A 1 170 ? -8.959 8.760 16.399 1.00 94.44 170 MET A CA 1
ATOM 1245 C C . MET A 1 170 ? -10.384 8.845 15.838 1.00 94.44 170 MET A C 1
ATOM 1247 O O . MET A 1 170 ? -10.596 9.226 14.685 1.00 94.44 170 MET A O 1
ATOM 1251 N N . ARG A 1 171 ? -11.375 8.505 16.658 1.00 95.94 171 ARG A N 1
ATOM 1252 C CA . ARG A 1 171 ? -12.801 8.716 16.409 1.00 95.94 171 ARG A CA 1
ATOM 1253 C C . ARG A 1 171 ? -13.341 9.585 17.536 1.00 95.94 171 ARG A C 1
ATOM 1255 O O . ARG A 1 171 ? -13.206 9.241 18.705 1.00 95.94 171 ARG A O 1
ATOM 1262 N N . ALA A 1 172 ? -13.926 10.726 17.195 1.00 96.25 172 ALA A N 1
ATOM 1263 C CA . ALA A 1 172 ? -14.466 11.662 18.172 1.00 96.25 172 ALA A CA 1
ATOM 1264 C C . ALA A 1 172 ? -15.953 11.901 17.913 1.00 96.25 172 ALA A C 1
ATOM 1266 O O . ALA A 1 172 ? -16.374 12.022 16.764 1.00 96.25 172 ALA A O 1
ATOM 1267 N N . GLY A 1 173 ? -16.744 11.990 18.977 1.00 97.25 173 GLY A N 1
ATOM 1268 C CA . GLY A 1 173 ? -18.170 12.284 18.871 1.00 97.25 173 GLY A CA 1
ATOM 1269 C C . GLY A 1 173 ? -18.973 11.722 20.034 1.00 97.25 173 GLY A C 1
ATOM 1270 O O . GLY A 1 173 ? -18.561 10.771 20.692 1.00 97.25 173 GLY A O 1
ATOM 1271 N N . ALA A 1 174 ? -20.149 12.303 20.284 1.00 97.81 174 ALA A N 1
ATOM 1272 C CA . ALA A 1 174 ? -21.050 11.835 21.339 1.00 97.81 174 ALA A CA 1
ATOM 1273 C C . ALA A 1 174 ? -21.646 10.443 21.055 1.00 97.81 174 ALA A C 1
ATOM 1275 O O . ALA A 1 174 ? -22.164 9.798 21.960 1.00 97.81 174 ALA A O 1
ATOM 1276 N N . ASN A 1 175 ? -21.599 9.986 19.809 1.00 98.38 175 ASN A N 1
ATOM 1277 C CA . ASN A 1 175 ? -21.908 8.627 19.398 1.00 98.38 175 ASN A CA 1
ATOM 1278 C C . ASN A 1 175 ? -21.190 8.326 18.078 1.00 98.38 175 ASN A C 1
ATOM 1280 O O . ASN A 1 175 ? -20.663 9.240 17.436 1.00 98.38 175 ASN A O 1
ATOM 1284 N N . GLY A 1 176 ? -21.178 7.056 17.692 1.00 97.62 176 GLY A N 1
ATOM 1285 C CA . GLY A 1 176 ? -20.719 6.622 16.382 1.00 97.62 176 GLY A CA 1
ATOM 1286 C C . GLY A 1 176 ? -20.521 5.116 16.309 1.00 97.62 176 GLY A C 1
ATOM 1287 O O . GLY A 1 176 ? -20.870 4.381 17.236 1.00 97.62 176 GLY A O 1
ATOM 1288 N N . THR A 1 177 ? -19.956 4.678 15.191 1.00 97.06 177 THR A N 1
ATOM 1289 C CA . THR A 1 177 ? -19.724 3.269 14.873 1.00 97.06 177 THR A CA 1
ATOM 1290 C C . THR A 1 177 ? -18.303 3.093 14.362 1.00 97.06 177 THR A C 1
ATOM 1292 O O . THR A 1 177 ? -17.782 3.944 13.639 1.00 97.06 177 THR A O 1
ATOM 1295 N N . LEU A 1 178 ? -17.676 1.985 14.741 1.00 96.00 178 LEU A N 1
ATOM 1296 C CA . LEU A 1 178 ? -16.401 1.533 14.207 1.00 96.00 178 LEU A CA 1
ATOM 1297 C C . LEU A 1 178 ? -16.575 0.080 13.779 1.00 96.00 178 LEU A C 1
ATOM 1299 O O . LEU A 1 178 ? -16.984 -0.770 14.569 1.00 96.00 178 LEU A O 1
ATOM 1303 N N . GLN A 1 179 ? -16.289 -0.184 12.511 1.00 94.81 179 GLN A N 1
ATOM 1304 C CA . GLN A 1 179 ? -16.325 -1.513 11.924 1.00 94.81 179 GLN A CA 1
ATOM 1305 C C . GLN A 1 179 ? -14.929 -1.855 11.420 1.00 94.81 179 GLN A C 1
ATOM 1307 O O . GLN A 1 179 ? -14.279 -1.017 10.797 1.00 94.81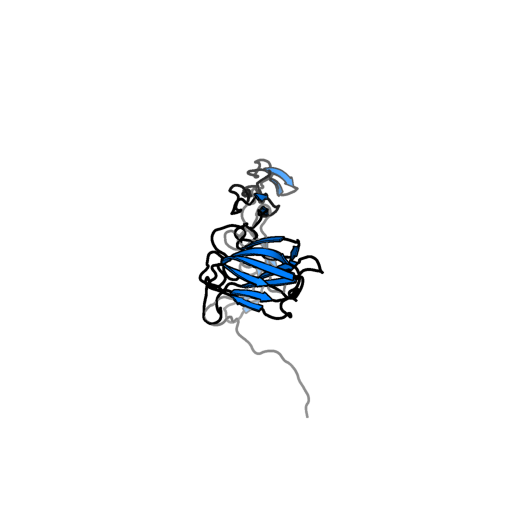 179 GLN A O 1
ATOM 1312 N N . PHE A 1 180 ? -14.475 -3.068 11.708 1.00 95.12 180 PHE A N 1
ATOM 1313 C CA . PHE A 1 180 ? -13.218 -3.586 11.203 1.00 95.12 180 PHE A CA 1
ATOM 1314 C C . PHE A 1 180 ? -13.375 -5.066 10.811 1.00 95.12 180 PHE A C 1
ATOM 1316 O O . PHE A 1 180 ? -13.829 -5.846 11.650 1.00 95.12 180 PHE A O 1
ATOM 1323 N N . PRO A 1 181 ? -12.993 -5.467 9.585 1.00 93.44 181 PRO A N 1
ATOM 1324 C CA . PRO A 1 181 ? -12.473 -4.618 8.503 1.00 93.44 181 PRO A CA 1
ATOM 1325 C C . PRO A 1 181 ? -13.521 -3.612 7.981 1.00 93.44 181 PRO A C 1
ATOM 1327 O O . PRO A 1 181 ? -14.725 -3.851 8.067 1.00 93.44 181 PRO A O 1
ATOM 1330 N N . GLU A 1 182 ? -13.067 -2.456 7.476 1.00 88.38 182 GLU A N 1
ATOM 1331 C CA . GLU A 1 182 ? -13.963 -1.447 6.874 1.00 88.38 182 GLU A CA 1
ATOM 1332 C C . GLU A 1 182 ? -14.533 -1.935 5.528 1.00 88.38 182 GLU A C 1
ATOM 1334 O O . GLU A 1 182 ? -15.676 -1.632 5.188 1.00 88.38 182 GLU A O 1
ATOM 1339 N N . GLU A 1 183 ? -13.759 -2.746 4.799 1.00 81.69 183 GLU A N 1
ATOM 1340 C CA . GLU A 1 183 ? -14.132 -3.366 3.528 1.00 81.69 183 GLU A CA 1
ATOM 1341 C C . GLU A 1 183 ? -13.710 -4.840 3.490 1.00 81.69 183 GLU A C 1
ATOM 1343 O O . GLU A 1 183 ? -12.627 -5.196 3.959 1.00 81.69 183 GLU A O 1
ATOM 1348 N N . GLY A 1 184 ? -14.526 -5.679 2.848 1.00 84.25 184 GLY A N 1
ATOM 1349 C CA . GLY A 1 184 ? -14.299 -7.122 2.741 1.00 84.25 184 GLY A CA 1
ATOM 1350 C C . GLY A 1 184 ? -14.986 -7.931 3.843 1.00 84.25 184 GLY A C 1
ATOM 1351 O O . GLY A 1 184 ? -15.644 -7.377 4.722 1.00 84.25 184 GLY A O 1
ATOM 1352 N N . ASP A 1 185 ? -14.840 -9.255 3.758 1.00 88.88 185 ASP A N 1
ATOM 1353 C CA . ASP A 1 185 ? -15.563 -10.205 4.616 1.00 88.88 185 ASP A CA 1
ATOM 1354 C C . ASP A 1 185 ? -14.756 -10.668 5.841 1.00 88.88 185 ASP A C 1
ATOM 1356 O O . ASP A 1 185 ? -15.333 -11.185 6.794 1.00 88.88 185 ASP A O 1
ATOM 1360 N N . SER A 1 186 ? -13.431 -10.497 5.835 1.00 93.81 186 SER A N 1
ATOM 1361 C CA . SER A 1 186 ? -12.532 -10.916 6.917 1.00 93.81 186 SER A CA 1
ATOM 1362 C C . SER A 1 186 ? -11.362 -9.955 7.073 1.00 93.81 186 SER A C 1
ATOM 1364 O O . SER A 1 186 ? -10.949 -9.314 6.104 1.00 93.81 186 SER A O 1
ATOM 1366 N N . TYR A 1 187 ? -10.818 -9.850 8.285 1.00 93.62 187 TYR A N 1
ATOM 1367 C CA . TYR A 1 187 ? -9.578 -9.102 8.495 1.00 93.62 187 TYR A CA 1
ATOM 1368 C C . TYR A 1 187 ? -8.374 -9.849 7.901 1.00 93.62 187 TYR A C 1
ATOM 1370 O O . TYR A 1 187 ? -8.442 -11.041 7.610 1.00 93.62 187 TYR A O 1
ATOM 1378 N N . ASP A 1 188 ? -7.266 -9.135 7.719 1.00 91.50 188 ASP A N 1
ATOM 1379 C CA . ASP A 1 188 ? -6.023 -9.690 7.185 1.00 91.50 188 ASP A CA 1
ATOM 1380 C C . ASP A 1 188 ? -5.110 -10.244 8.301 1.00 91.50 188 ASP A C 1
ATOM 1382 O O . ASP A 1 188 ? -5.260 -9.929 9.486 1.00 91.50 188 ASP A O 1
ATOM 1386 N N . HIS A 1 189 ? -4.122 -11.057 7.927 1.00 91.06 189 HIS A N 1
ATOM 1387 C CA . HIS A 1 189 ? -3.091 -11.558 8.843 1.00 91.06 189 HIS A CA 1
ATOM 1388 C C . HIS A 1 189 ? -2.096 -10.461 9.255 1.00 91.06 189 HIS A C 1
ATOM 1390 O O . HIS A 1 189 ? -1.826 -9.531 8.497 1.00 91.06 189 HIS A O 1
ATOM 1396 N N . MET A 1 190 ? -1.453 -10.635 10.411 1.00 88.44 190 MET A N 1
ATOM 1397 C CA . MET A 1 190 ? -0.371 -9.793 10.940 1.00 88.44 190 MET A CA 1
ATOM 1398 C C . MET A 1 190 ? -0.761 -8.323 11.132 1.00 88.44 190 MET A C 1
ATOM 1400 O O . MET A 1 190 ? 0.071 -7.421 11.003 1.00 88.44 190 MET A O 1
ATOM 1404 N N . MET A 1 191 ? -2.027 -8.075 11.447 1.00 90.88 191 MET A N 1
ATOM 1405 C CA . MET A 1 191 ? -2.541 -6.740 11.710 1.00 90.88 191 MET A CA 1
ATOM 1406 C C . MET A 1 191 ? -2.099 -6.224 13.063 1.00 90.88 191 MET A C 1
ATOM 1408 O O . MET A 1 191 ? -1.925 -6.983 14.012 1.00 90.88 191 MET A O 1
ATOM 1412 N N . ASN A 1 192 ? -1.924 -4.909 13.141 1.00 93.06 192 ASN A N 1
ATOM 1413 C CA . ASN A 1 192 ? -1.633 -4.195 14.374 1.00 93.06 192 ASN A CA 1
ATOM 1414 C C . ASN A 1 192 ? -2.308 -2.823 14.307 1.00 93.06 192 ASN A C 1
ATOM 1416 O O . ASN A 1 192 ? -1.724 -1.855 13.821 1.00 93.06 192 ASN A O 1
ATOM 1420 N N . CYS A 1 193 ? -3.566 -2.777 14.729 1.00 94.88 193 CYS A N 1
ATOM 1421 C CA . CYS A 1 193 ? -4.448 -1.632 14.567 1.00 94.88 193 CYS A CA 1
ATOM 1422 C C . CYS A 1 193 ? -4.740 -0.977 15.913 1.00 94.88 193 CYS A C 1
ATOM 1424 O O . CYS A 1 193 ? -5.087 -1.659 16.876 1.00 94.88 193 CYS A O 1
ATOM 1426 N N . GLU A 1 194 ? -4.672 0.350 15.960 1.00 95.75 194 GLU A N 1
ATOM 1427 C CA . GLU A 1 194 ? -4.864 1.121 17.188 1.00 95.75 194 GLU A CA 1
ATOM 1428 C C . GLU A 1 194 ? -5.872 2.247 16.960 1.00 95.75 194 GLU A C 1
ATOM 1430 O O . GLU A 1 194 ? -5.652 3.128 16.125 1.00 95.75 194 GLU A O 1
ATOM 1435 N N . TRP A 1 195 ? -6.975 2.245 17.708 1.00 97.56 195 TRP A N 1
ATOM 1436 C CA . TRP A 1 195 ? -7.976 3.310 17.664 1.00 97.56 195 TRP A CA 1
ATOM 1437 C C . TRP A 1 195 ? -8.159 3.972 19.021 1.00 97.56 195 TRP A C 1
ATOM 1439 O O . TRP A 1 195 ? -8.078 3.331 20.064 1.00 97.56 195 TRP A O 1
ATOM 1449 N N . ILE A 1 196 ? -8.506 5.256 18.988 1.00 97.88 196 ILE A N 1
ATOM 1450 C CA . ILE A 1 196 ? -8.932 6.012 20.167 1.00 97.88 196 ILE A CA 1
ATOM 1451 C C . ILE A 1 196 ? -10.361 6.475 19.924 1.00 97.88 196 ILE A C 1
ATOM 1453 O O . ILE A 1 196 ? -10.601 7.214 18.970 1.00 97.88 196 ILE A O 1
ATOM 1457 N N . VAL A 1 197 ? -11.306 6.092 20.783 1.00 98.25 197 VAL A N 1
ATOM 1458 C CA . VAL A 1 197 ? -12.650 6.692 20.785 1.00 98.25 197 VAL A CA 1
ATOM 1459 C C . VAL A 1 197 ? -12.694 7.767 21.860 1.00 98.25 197 VAL A C 1
ATOM 1461 O O . VAL A 1 197 ? -12.378 7.496 23.014 1.00 98.25 197 VAL A O 1
ATOM 1464 N N . SER A 1 198 ? -13.094 8.983 21.490 1.00 98.19 198 SER A N 1
ATOM 1465 C CA . SER A 1 198 ? -13.177 10.135 22.385 1.00 98.19 198 SER A CA 1
ATOM 1466 C C . SER A 1 198 ? -14.582 10.730 22.396 1.00 98.19 198 SER A C 1
ATOM 1468 O O . SER A 1 198 ? -15.133 11.115 21.362 1.00 98.19 198 SER A O 1
ATOM 1470 N N . VAL A 1 199 ? -15.152 10.842 23.591 1.00 98.44 199 VAL A N 1
ATOM 1471 C CA . VAL A 1 199 ? -16.432 11.511 23.845 1.00 98.44 199 VAL A CA 1
ATOM 1472 C C . VAL A 1 199 ? -16.191 12.841 24.581 1.00 98.44 199 VAL A C 1
ATOM 1474 O O . VAL A 1 199 ? -15.073 13.085 25.052 1.00 98.44 199 VAL A O 1
ATOM 1477 N N . PRO A 1 200 ? -17.200 13.733 24.688 1.00 98.06 200 PRO A N 1
ATOM 1478 C CA . PRO A 1 200 ? -17.060 14.980 25.441 1.00 98.06 200 PRO A CA 1
ATOM 1479 C C . PRO A 1 200 ? -16.540 14.750 26.866 1.00 98.06 200 PRO A C 1
ATOM 1481 O O . PRO A 1 200 ? -16.953 13.798 27.521 1.00 98.06 200 PRO A O 1
ATOM 1484 N N . GLU A 1 201 ? -15.697 15.655 27.370 1.00 96.00 201 GLU A N 1
ATOM 1485 C CA . GLU A 1 201 ? -14.954 15.513 28.642 1.00 96.00 201 GLU A CA 1
ATOM 1486 C C . GLU A 1 201 ? -15.828 15.260 29.885 1.00 96.00 201 GLU A C 1
ATOM 1488 O O . GLU A 1 201 ? -15.354 14.754 30.895 1.00 96.00 201 GLU A O 1
ATOM 1493 N N . THR A 1 202 ? -17.122 15.584 29.825 1.00 96.00 202 THR A N 1
ATOM 1494 C CA . THR A 1 202 ? -18.086 15.386 30.925 1.00 96.00 202 THR A CA 1
ATOM 1495 C C . THR A 1 202 ? -18.817 14.040 30.877 1.00 96.00 202 THR A C 1
ATOM 1497 O O . THR A 1 202 ? -19.771 13.817 31.629 1.00 96.00 202 THR A O 1
ATOM 1500 N N . LYS A 1 203 ? -18.437 13.157 29.951 1.00 98.00 203 LYS A N 1
ATOM 1501 C CA . LYS A 1 203 ? -19.095 11.879 29.666 1.00 98.00 203 LYS A CA 1
ATOM 1502 C C . LYS A 1 203 ? -18.091 10.736 29.721 1.00 98.00 203 LYS A C 1
ATOM 1504 O O . LYS A 1 203 ? -16.890 10.950 29.618 1.00 98.00 203 LYS A O 1
ATOM 1509 N N . VAL A 1 204 ? -18.612 9.521 29.828 1.00 97.88 204 VAL A N 1
ATOM 1510 C CA . VAL A 1 204 ? -17.847 8.285 29.641 1.00 97.88 204 VAL A CA 1
ATOM 1511 C C . VAL A 1 204 ? -18.330 7.550 28.396 1.00 97.88 204 VAL A C 1
ATOM 1513 O O . VAL A 1 204 ? -19.444 7.782 27.910 1.00 97.88 204 VAL A O 1
ATOM 1516 N N . VAL A 1 205 ? -17.473 6.692 27.855 1.00 98.06 205 VAL A N 1
ATOM 1517 C CA . VAL A 1 205 ? -17.740 5.901 26.656 1.00 98.06 205 VAL A CA 1
ATOM 1518 C C . VAL A 1 205 ? -18.495 4.636 27.058 1.00 98.06 205 VAL A C 1
ATOM 1520 O O . VAL A 1 205 ? -18.005 3.841 27.852 1.00 98.06 205 VAL A O 1
ATOM 1523 N N . ASN A 1 206 ? -19.680 4.422 26.494 1.00 97.25 206 ASN A N 1
ATOM 1524 C CA . ASN A 1 206 ? -20.364 3.132 26.536 1.00 97.25 206 ASN A CA 1
ATOM 1525 C C . ASN A 1 206 ? -20.288 2.493 25.150 1.00 97.25 206 ASN A C 1
ATOM 1527 O O . ASN A 1 206 ? -20.868 3.035 24.206 1.00 97.25 206 ASN A O 1
ATOM 1531 N N . ILE A 1 207 ? -19.575 1.375 25.037 1.00 96.62 207 ILE A N 1
ATOM 1532 C CA . ILE A 1 207 ? -19.432 0.594 23.808 1.00 96.62 207 ILE A CA 1
ATOM 1533 C C . ILE A 1 207 ? -20.369 -0.607 23.843 1.00 96.62 207 ILE A C 1
ATOM 1535 O O . ILE A 1 207 ? -20.445 -1.305 24.850 1.00 96.62 207 ILE A O 1
ATOM 1539 N N . THR A 1 208 ? -21.020 -0.890 22.720 1.00 95.88 208 THR A N 1
ATOM 1540 C CA . THR A 1 208 ? -21.757 -2.131 22.457 1.00 95.88 208 THR A CA 1
ATOM 1541 C C . THR A 1 208 ? -21.250 -2.773 21.173 1.00 95.88 208 THR A C 1
ATOM 1543 O O . THR A 1 208 ? -20.863 -2.060 20.250 1.00 95.88 208 THR A O 1
ATOM 1546 N N . PHE A 1 209 ? -21.302 -4.099 21.078 1.00 95.50 209 PHE A N 1
ATOM 1547 C CA . PHE A 1 209 ? -20.893 -4.827 19.874 1.00 95.50 209 PHE A CA 1
ATOM 1548 C C . PHE A 1 209 ? -22.107 -5.415 19.155 1.00 95.50 209 PHE A C 1
ATOM 1550 O O . PHE A 1 209 ? -22.801 -6.276 19.701 1.00 95.50 209 PHE A O 1
ATOM 1557 N N . ASP A 1 210 ? -22.328 -4.962 17.921 1.00 93.56 210 ASP A N 1
ATOM 1558 C CA . ASP A 1 210 ? -23.317 -5.544 17.005 1.00 93.56 210 ASP A CA 1
ATOM 1559 C C . ASP A 1 210 ? -22.782 -6.837 16.385 1.00 93.56 210 ASP A C 1
ATOM 1561 O O . ASP A 1 210 ? -23.539 -7.761 16.101 1.00 93.56 210 ASP A O 1
ATOM 1565 N N . HIS A 1 211 ? -21.465 -6.888 16.174 1.00 94.56 211 HIS A N 1
ATOM 1566 C CA . HIS A 1 211 ? -20.759 -8.029 15.609 1.00 94.56 211 HIS A CA 1
ATOM 1567 C C . HIS A 1 211 ? -19.405 -8.199 16.288 1.00 94.56 211 HIS A C 1
ATOM 1569 O O . HIS A 1 211 ? -18.713 -7.214 16.555 1.00 94.56 211 HIS A O 1
ATOM 1575 N N . PHE A 1 212 ? -19.032 -9.445 16.555 1.00 96.56 212 PHE A N 1
ATOM 1576 C CA . PHE A 1 212 ? -17.716 -9.804 17.070 1.00 96.56 212 PHE A CA 1
ATOM 1577 C C . PHE A 1 212 ? -17.423 -11.263 16.719 1.00 96.56 212 PHE A C 1
ATOM 1579 O O . PHE A 1 212 ? -18.218 -12.148 17.053 1.00 96.56 212 PHE A O 1
ATOM 1586 N N . ASP A 1 213 ? -16.336 -11.476 15.995 1.00 97.12 213 ASP A N 1
ATOM 1587 C CA . ASP A 1 213 ? -15.836 -12.762 15.527 1.00 97.12 213 ASP A CA 1
ATOM 1588 C C . ASP A 1 213 ? -14.343 -12.604 15.203 1.00 97.12 213 ASP A C 1
ATOM 1590 O O . ASP A 1 213 ? -13.953 -12.111 14.143 1.00 97.12 213 ASP A O 1
ATOM 1594 N N . VAL A 1 214 ? -13.507 -12.951 16.174 1.00 97.81 214 VAL A N 1
ATOM 1595 C CA . VAL A 1 214 ? -12.043 -12.855 16.106 1.00 97.81 214 VAL A CA 1
ATOM 1596 C C . VAL A 1 214 ? -11.472 -14.225 16.452 1.00 97.81 214 VAL A C 1
ATOM 1598 O O . VAL A 1 214 ? -12.004 -14.875 17.351 1.00 97.81 214 VAL A O 1
ATOM 1601 N N . GLU A 1 215 ? -10.413 -14.682 15.781 1.00 98.12 215 GLU A N 1
ATOM 1602 C CA . GLU A 1 215 ? -9.806 -15.981 16.092 1.00 98.12 215 GLU A CA 1
ATOM 1603 C C . GLU A 1 215 ? -9.469 -16.071 17.587 1.00 98.12 215 GLU A C 1
ATOM 1605 O O . GLU A 1 215 ? -8.851 -15.184 18.174 1.00 98.12 215 GLU A O 1
ATOM 1610 N N . GLY A 1 216 ? -9.926 -17.147 18.225 1.00 94.44 216 GLY A N 1
ATOM 1611 C CA . GLY A 1 216 ? -9.751 -17.369 19.654 1.00 94.44 216 GLY A CA 1
ATOM 1612 C C . GLY A 1 216 ? -8.707 -18.430 19.973 1.00 94.44 216 GLY A C 1
ATOM 1613 O O . GLY A 1 216 ? -8.509 -19.383 19.229 1.00 94.44 216 GLY A O 1
ATOM 1614 N N . GLY A 1 217 ? -8.101 -18.306 21.149 1.00 92.06 217 GLY A N 1
ATOM 1615 C CA . GLY A 1 217 ? -7.181 -19.278 21.746 1.00 92.06 217 GLY A CA 1
ATOM 1616 C C . GLY A 1 217 ? -7.240 -19.183 23.269 1.00 92.06 217 GLY A C 1
ATOM 1617 O O . GLY A 1 217 ? -8.080 -18.459 23.814 1.00 92.06 217 GLY A O 1
ATOM 1618 N N . HIS A 1 218 ? -6.351 -19.866 23.995 1.00 92.00 218 HIS A N 1
ATOM 1619 C CA . HIS A 1 218 ? -6.320 -19.689 25.446 1.00 92.00 218 HIS A CA 1
ATOM 1620 C C . HIS A 1 218 ? -5.857 -18.259 25.771 1.00 92.00 218 HIS A C 1
ATOM 1622 O O . HIS A 1 218 ? -4.813 -17.811 25.302 1.00 92.00 218 HIS A O 1
ATOM 1628 N N . ASN A 1 219 ? -6.657 -17.510 26.538 1.00 91.31 219 ASN A N 1
ATOM 1629 C CA . ASN A 1 219 ? -6.428 -16.086 26.831 1.00 91.31 219 ASN A CA 1
ATOM 1630 C C . ASN A 1 219 ? -6.237 -15.208 25.573 1.00 91.31 219 ASN A C 1
ATOM 1632 O O . ASN A 1 219 ? -5.513 -14.210 25.629 1.00 91.31 219 ASN A O 1
ATOM 1636 N N . CYS A 1 220 ? -6.854 -15.580 24.445 1.00 96.19 220 CYS A N 1
ATOM 1637 C CA . CYS A 1 220 ? -6.765 -14.873 23.161 1.00 96.19 220 CYS A CA 1
ATOM 1638 C C . CYS A 1 220 ? -5.344 -14.765 22.591 1.00 96.19 220 CYS A C 1
ATOM 1640 O O . CYS A 1 220 ? -4.954 -13.736 22.054 1.00 96.19 220 CYS A O 1
ATOM 1642 N N . GLU A 1 221 ? -4.518 -15.799 22.767 1.00 95.75 221 GLU A N 1
ATOM 1643 C CA . GLU A 1 221 ? -3.110 -15.800 22.345 1.00 95.75 221 GLU A CA 1
ATOM 1644 C C . GLU A 1 221 ? -2.863 -15.631 20.836 1.00 95.75 221 GLU A C 1
ATOM 1646 O O . GLU A 1 221 ? -1.813 -15.081 20.502 1.00 95.75 221 GLU A O 1
ATOM 1651 N N . PHE A 1 222 ? -3.809 -16.025 19.974 1.00 97.00 222 PHE A N 1
ATOM 1652 C CA . PHE A 1 222 ? -3.741 -15.835 18.517 1.00 97.00 222 PHE A CA 1
ATOM 1653 C C . PHE A 1 222 ? -4.129 -14.397 18.146 1.00 97.00 222 PHE A C 1
ATOM 1655 O O . PHE A 1 222 ? -3.282 -13.497 18.185 1.00 97.00 222 PHE A O 1
ATOM 1662 N N . ASP A 1 223 ? -5.420 -14.155 17.921 1.00 98.31 223 ASP A N 1
ATOM 1663 C CA . ASP A 1 223 ? -5.955 -12.840 17.598 1.00 98.31 223 ASP A CA 1
ATOM 1664 C C . ASP A 1 223 ? -6.711 -12.242 18.783 1.00 98.31 223 ASP A C 1
ATOM 1666 O O . ASP A 1 223 ? -7.226 -12.943 19.660 1.00 98.31 223 ASP A O 1
ATOM 1670 N N . PHE A 1 224 ? -6.775 -10.912 18.839 1.00 97.94 224 PHE A N 1
ATOM 1671 C CA . PHE A 1 224 ? -7.499 -10.239 19.910 1.00 97.94 224 PHE A CA 1
ATOM 1672 C C . PHE A 1 224 ? -7.907 -8.808 19.583 1.00 97.94 224 PHE A C 1
ATOM 1674 O O . PHE A 1 224 ? -7.216 -8.092 18.860 1.00 97.94 224 PHE A O 1
ATOM 1681 N N . LEU A 1 225 ? -8.973 -8.361 20.248 1.00 98.00 225 LEU A N 1
ATOM 1682 C CA . LEU A 1 225 ? -9.250 -6.954 20.518 1.00 98.00 225 LEU A CA 1
ATOM 1683 C C . LEU A 1 225 ? -9.021 -6.674 22.006 1.00 98.00 225 LEU A C 1
ATOM 1685 O O . LEU A 1 225 ? -9.709 -7.213 22.869 1.00 98.00 225 LEU A O 1
ATOM 1689 N N . GLN A 1 226 ? -8.068 -5.806 22.309 1.00 97.25 226 GLN A N 1
ATOM 1690 C CA . GLN A 1 226 ? -7.753 -5.358 23.658 1.00 97.25 226 GLN A CA 1
ATOM 1691 C C . GLN A 1 226 ? -8.309 -3.954 23.884 1.00 97.25 226 GLN A C 1
ATOM 1693 O O . GLN A 1 226 ? -8.207 -3.093 23.010 1.00 97.25 226 GLN A O 1
ATOM 1698 N N . ILE A 1 227 ? -8.908 -3.719 25.052 1.00 97.56 227 ILE A N 1
ATOM 1699 C CA . ILE A 1 227 ? -9.590 -2.456 25.358 1.00 97.56 227 ILE A CA 1
ATOM 1700 C C . ILE A 1 227 ? -9.019 -1.854 26.640 1.00 97.56 227 ILE A C 1
ATOM 1702 O O . ILE A 1 227 ? -9.039 -2.495 27.688 1.00 97.56 227 ILE A O 1
ATOM 1706 N N . HIS A 1 228 ? -8.554 -0.608 26.578 1.00 98.12 228 HIS A N 1
ATOM 1707 C CA . HIS A 1 228 ? -8.025 0.138 27.721 1.00 98.12 228 HIS A CA 1
ATOM 1708 C C . HIS A 1 228 ? -8.902 1.343 28.062 1.00 98.12 228 HIS A C 1
ATOM 1710 O O . HIS A 1 228 ? -9.339 2.084 27.184 1.00 98.12 228 HIS A O 1
ATOM 1716 N N . ASP A 1 229 ? -9.123 1.560 29.355 1.00 97.31 229 ASP A N 1
ATOM 1717 C CA . ASP A 1 229 ? -9.884 2.676 29.917 1.00 97.31 229 ASP A CA 1
ATOM 1718 C C . ASP A 1 229 ? -9.017 3.940 30.004 1.00 97.31 229 ASP A C 1
ATOM 1720 O O . ASP A 1 229 ? -8.5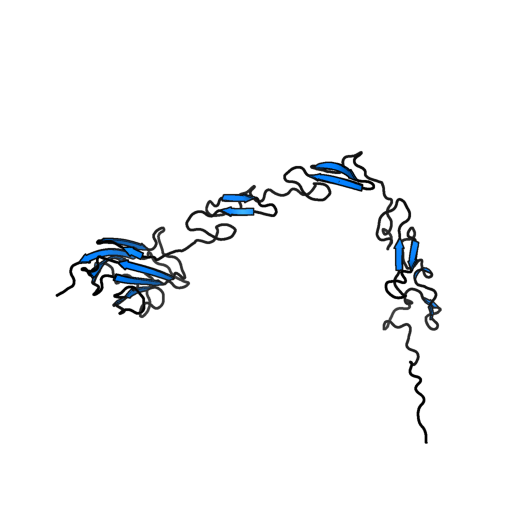20 4.297 31.074 1.00 97.31 229 ASP A O 1
ATOM 1724 N N . GLY A 1 230 ? -8.789 4.565 28.850 1.00 96.38 230 GLY A N 1
ATOM 1725 C CA . GLY A 1 230 ? -7.994 5.777 28.675 1.00 96.38 230 GLY A CA 1
ATOM 1726 C C . GLY A 1 230 ? -7.526 5.963 27.224 1.00 96.38 230 GLY A C 1
ATOM 1727 O O . GLY A 1 230 ? -7.934 5.198 26.351 1.00 96.38 230 GLY A O 1
ATOM 1728 N N . PRO A 1 231 ? -6.696 6.981 26.936 1.00 95.12 231 PRO A N 1
ATOM 1729 C CA . PRO A 1 231 ? -6.227 7.299 25.582 1.00 95.12 231 PRO A CA 1
ATOM 1730 C C . PRO A 1 231 ? -5.209 6.328 24.973 1.00 95.12 231 PRO A C 1
ATOM 1732 O O . PRO A 1 231 ? -4.985 6.399 23.767 1.00 95.12 231 PRO A O 1
ATOM 1735 N N . ASP A 1 232 ? -4.563 5.464 25.759 1.00 95.00 232 ASP A N 1
ATOM 1736 C CA . ASP A 1 232 ? -3.456 4.627 25.280 1.00 95.00 232 ASP A CA 1
ATOM 1737 C C . ASP A 1 232 ? -3.306 3.307 26.061 1.00 95.00 232 ASP A C 1
ATOM 1739 O O . ASP A 1 232 ? -3.994 3.051 27.054 1.00 95.00 232 ASP A O 1
ATOM 1743 N N . SER A 1 233 ? -2.364 2.471 25.618 1.00 94.62 233 SER A N 1
ATOM 1744 C CA . SER A 1 233 ? -2.079 1.144 26.178 1.00 94.62 233 SER A CA 1
ATOM 1745 C C . SER A 1 233 ? -1.482 1.146 27.591 1.00 94.62 233 SER A C 1
ATOM 1747 O O . SER A 1 233 ? -1.438 0.091 28.227 1.00 94.62 233 SER A O 1
ATOM 1749 N N . SER A 1 234 ? -1.042 2.295 28.117 1.00 94.69 234 SER A N 1
ATOM 1750 C CA 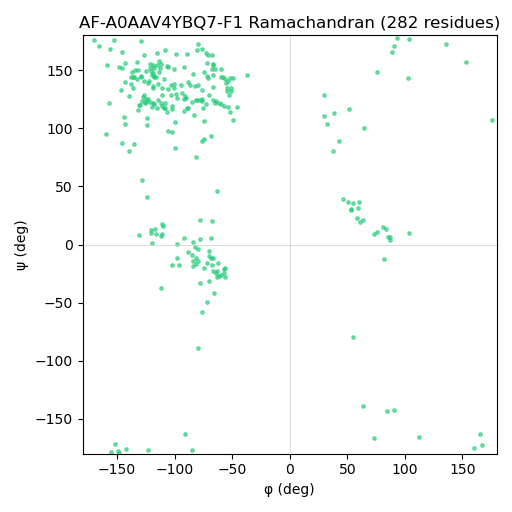. SER A 1 234 ? -0.557 2.407 29.500 1.00 94.69 234 SER A CA 1
ATOM 1751 C C . SER A 1 234 ? -1.691 2.513 30.525 1.00 94.69 234 SER A C 1
ATOM 1753 O O . SER A 1 234 ? -1.468 2.320 31.722 1.00 94.69 234 SER A O 1
ATOM 1755 N N . HIS A 1 235 ? -2.917 2.783 30.067 1.00 96.69 235 HIS A N 1
ATOM 1756 C CA . HIS A 1 235 ? -4.094 2.902 30.920 1.00 96.69 235 HIS A CA 1
ATOM 1757 C C . HIS A 1 235 ? -4.671 1.536 31.305 1.00 96.69 235 HIS A C 1
ATOM 1759 O O . HIS A 1 235 ? -4.307 0.494 30.754 1.00 96.69 235 HIS A O 1
ATOM 1765 N N . ARG A 1 236 ? -5.588 1.531 32.282 1.00 96.50 236 ARG A N 1
ATOM 1766 C CA . ARG A 1 236 ? -6.171 0.308 32.851 1.00 96.50 236 ARG A CA 1
ATOM 1767 C C . ARG A 1 236 ? -6.760 -0.576 31.752 1.00 96.50 236 ARG A C 1
ATOM 1769 O O . ARG A 1 236 ? -7.725 -0.192 31.097 1.00 96.50 236 ARG A O 1
ATOM 1776 N N . LEU A 1 237 ? -6.214 -1.781 31.614 1.00 96.62 237 LEU A N 1
ATOM 1777 C CA . LEU A 1 237 ? -6.782 -2.823 30.770 1.00 96.62 237 LEU A CA 1
ATOM 1778 C C . LEU A 1 237 ? -8.180 -3.187 31.289 1.00 96.62 237 LEU A C 1
ATOM 1780 O O . LEU A 1 237 ? -8.330 -3.552 32.457 1.00 96.62 237 LEU A O 1
ATOM 1784 N N . LEU A 1 238 ? -9.195 -3.048 30.437 1.00 94.50 238 LEU A N 1
ATOM 1785 C CA . LEU A 1 238 ? -10.535 -3.553 30.714 1.00 94.50 238 LEU A CA 1
ATOM 1786 C C . LEU A 1 238 ? -10.559 -5.060 30.506 1.00 94.50 238 LEU A C 1
ATOM 1788 O O . LEU A 1 238 ? -10.863 -5.780 31.450 1.00 94.50 238 LEU A O 1
ATOM 1792 N N . ASP A 1 239 ? -10.207 -5.508 29.299 1.00 94.38 239 ASP A N 1
ATOM 1793 C CA . ASP A 1 239 ? -9.979 -6.919 28.996 1.00 94.38 239 ASP A CA 1
ATOM 1794 C C . ASP A 1 239 ? -9.346 -7.116 27.606 1.00 94.38 239 ASP A C 1
ATOM 1796 O O . ASP A 1 239 ? -9.170 -6.159 26.835 1.00 94.38 239 ASP A O 1
ATOM 1800 N N . ARG A 1 240 ? -9.037 -8.378 27.294 1.00 95.69 240 ARG A N 1
ATOM 1801 C CA . ARG A 1 240 ? -8.602 -8.869 25.983 1.00 95.69 240 ARG A CA 1
ATOM 1802 C C . ARG A 1 240 ? -9.616 -9.891 25.469 1.00 95.69 240 ARG A C 1
ATOM 1804 O O . ARG A 1 240 ? -9.847 -10.905 26.115 1.00 95.69 240 ARG A O 1
ATOM 1811 N N . PHE A 1 241 ? -10.194 -9.625 24.303 1.00 96.69 241 PHE A N 1
ATOM 1812 C CA . PHE A 1 241 ? -11.336 -10.369 23.773 1.00 96.69 241 PHE A CA 1
ATOM 1813 C C . PHE A 1 241 ? -11.013 -11.064 22.452 1.00 96.69 241 PHE A C 1
ATOM 1815 O O . PHE A 1 241 ? -10.312 -10.509 21.605 1.00 96.69 241 PHE A O 1
ATOM 1822 N N . CYS A 1 242 ? -11.592 -12.244 22.260 1.00 97.19 242 CYS A N 1
ATOM 1823 C CA . CYS A 1 242 ? -11.534 -13.048 21.042 1.00 97.19 242 CYS A CA 1
ATOM 1824 C C . CYS A 1 242 ? -12.766 -13.971 20.971 1.00 97.19 242 CYS A C 1
ATOM 1826 O O . CYS A 1 242 ? -13.659 -13.900 21.819 1.00 97.19 242 CYS A O 1
ATOM 1828 N N . GLY A 1 243 ? -12.862 -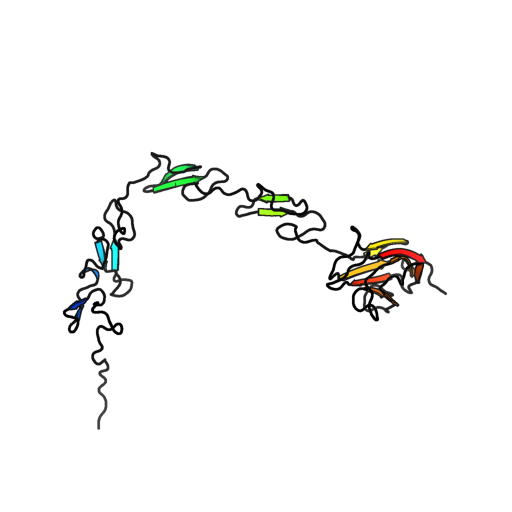14.802 19.935 1.00 95.31 243 GLY A N 1
ATOM 1829 C CA . GLY A 1 243 ? -14.041 -15.615 19.652 1.00 95.31 243 GLY A CA 1
ATOM 1830 C C . GLY A 1 243 ? -15.266 -14.752 19.342 1.00 95.31 243 GLY A C 1
ATOM 1831 O O . GLY A 1 243 ? -15.173 -13.727 18.671 1.00 95.31 243 GLY A O 1
ATOM 1832 N N . GLU A 1 244 ? -16.420 -15.153 19.876 1.00 93.06 244 GLU A N 1
ATOM 1833 C CA . GLU A 1 244 ? -17.698 -14.438 19.730 1.00 93.06 244 GLU A CA 1
ATOM 1834 C C . GLU A 1 244 ? -18.168 -13.785 21.051 1.00 93.06 244 GLU A C 1
ATOM 1836 O O . GLU A 1 244 ? -19.334 -13.416 21.207 1.00 93.06 244 GLU A O 1
ATOM 1841 N N . GLU A 1 245 ? -17.270 -13.655 22.035 1.00 80.62 245 GLU A N 1
ATOM 1842 C CA . GLU A 1 245 ? -17.602 -13.397 23.447 1.00 80.62 245 GLU A CA 1
ATOM 1843 C C . GLU A 1 245 ? -18.309 -12.061 23.717 1.00 80.62 245 GLU A C 1
ATOM 1845 O O . GLU A 1 245 ? -19.069 -11.939 24.686 1.00 80.62 245 GLU A O 1
ATOM 1850 N N . LEU A 1 246 ? -18.064 -11.058 22.871 1.00 85.12 246 LEU A N 1
ATOM 1851 C CA . LEU A 1 246 ? -18.583 -9.701 23.037 1.00 85.12 246 LEU A CA 1
ATOM 1852 C C . LEU A 1 246 ? -19.960 -9.463 22.408 1.00 85.12 246 LEU A C 1
ATOM 1854 O O . LEU A 1 246 ? -20.539 -8.399 22.634 1.00 85.12 246 LEU A O 1
ATOM 1858 N N . ARG A 1 247 ? -20.525 -10.424 21.665 1.00 78.62 247 ARG A N 1
ATOM 1859 C CA . ARG A 1 247 ? -21.847 -10.258 21.036 1.00 78.62 247 ARG A CA 1
ATOM 1860 C C . ARG A 1 247 ? -22.915 -9.941 22.089 1.00 78.62 247 ARG A C 1
ATOM 1862 O O . ARG A 1 247 ? -23.156 -10.725 23.006 1.00 78.62 247 ARG A O 1
ATOM 1869 N N . GLY A 1 248 ? -23.549 -8.773 21.967 1.00 73.56 248 GLY A N 1
ATOM 1870 C CA . GLY A 1 248 ? -24.593 -8.321 22.894 1.00 73.56 248 GLY A CA 1
ATOM 1871 C C . GLY A 1 248 ? -24.101 -7.875 24.278 1.00 73.56 248 GLY A C 1
ATOM 1872 O O . GLY A 1 248 ? -24.929 -7.629 25.157 1.00 73.56 248 GLY A O 1
ATOM 1873 N N . ARG A 1 249 ? -22.784 -7.748 24.494 1.00 83.94 249 ARG A N 1
ATOM 1874 C CA . ARG A 1 249 ? -22.216 -7.160 25.717 1.00 83.94 249 ARG A CA 1
ATOM 1875 C C . ARG A 1 249 ? -21.992 -5.662 25.550 1.00 83.94 249 ARG A C 1
ATOM 1877 O O . ARG A 1 249 ? -21.748 -5.172 24.446 1.00 83.94 249 ARG A O 1
ATOM 1884 N N . ASN A 1 250 ? -22.037 -4.944 26.670 1.00 89.62 250 ASN A N 1
ATOM 1885 C CA . ASN A 1 250 ? -21.665 -3.539 26.731 1.00 89.62 250 ASN A CA 1
ATOM 1886 C C . ASN A 1 250 ? -20.504 -3.309 27.705 1.00 89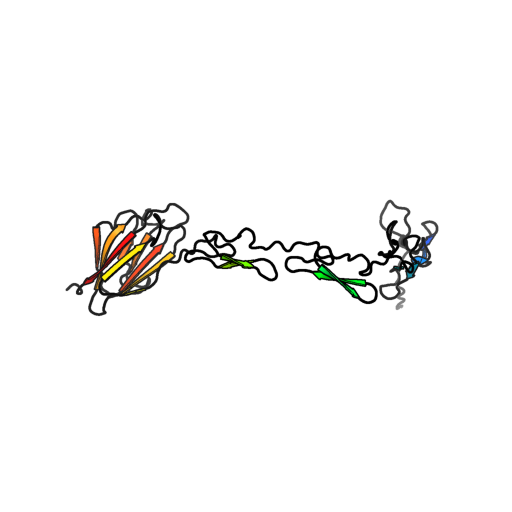.62 250 ASN A C 1
ATOM 1888 O O . ASN A 1 250 ? -20.394 -3.976 28.732 1.00 89.62 250 ASN A O 1
ATOM 1892 N N . ILE A 1 251 ? -19.646 -2.349 27.375 1.00 94.06 251 ILE A N 1
ATOM 1893 C CA . ILE A 1 251 ? -18.483 -1.954 28.168 1.00 94.06 251 ILE A CA 1
ATOM 1894 C C . ILE A 1 251 ? -18.588 -0.458 28.423 1.00 94.06 251 ILE A C 1
ATOM 1896 O O . ILE A 1 251 ? -18.645 0.330 27.482 1.00 94.06 251 ILE A O 1
ATOM 1900 N N . VAL A 1 252 ? -18.599 -0.068 29.696 1.00 95.69 252 VAL A N 1
ATOM 1901 C CA . VAL A 1 252 ? -18.647 1.338 30.109 1.00 95.69 252 VAL A CA 1
ATOM 1902 C C . VAL A 1 252 ? -17.292 1.723 30.688 1.00 95.69 252 VAL A C 1
ATOM 1904 O O . VAL A 1 252 ? -16.823 1.092 31.637 1.00 95.69 252 VAL A O 1
ATOM 1907 N N . SER A 1 253 ? -16.657 2.736 30.107 1.00 96.44 253 SER A N 1
ATOM 1908 C CA . SER A 1 253 ? -15.388 3.282 30.589 1.00 96.44 253 SER A CA 1
ATOM 1909 C C . SER A 1 253 ? -15.583 4.161 31.829 1.00 96.44 253 SER A C 1
ATOM 1911 O O . SER A 1 253 ? -16.701 4.541 32.187 1.00 96.44 253 SER A O 1
ATOM 1913 N N . THR A 1 254 ? -14.478 4.511 32.486 1.00 96.19 254 THR A N 1
ATOM 1914 C CA . THR A 1 254 ? -14.454 5.545 33.533 1.00 96.19 254 THR A CA 1
ATOM 1915 C C . THR A 1 254 ? -13.878 6.869 33.026 1.00 96.19 254 THR A C 1
ATOM 1917 O O . THR A 1 254 ? -14.158 7.913 33.611 1.00 96.19 254 THR A O 1
ATOM 1920 N N . HIS A 1 255 ? -13.154 6.851 31.903 1.00 94.56 255 HIS A N 1
ATOM 1921 C CA . HIS A 1 255 ? -12.646 8.040 31.214 1.00 94.56 255 HIS A CA 1
ATOM 1922 C C . HIS A 1 255 ? -13.528 8.437 30.024 1.00 94.56 255 HIS A C 1
ATOM 1924 O O . HIS A 1 255 ? -14.312 7.638 29.505 1.00 94.56 255 HIS A O 1
ATOM 1930 N N . ASN A 1 256 ? -13.358 9.664 29.530 1.00 97.62 256 ASN A N 1
ATOM 1931 C CA . ASN A 1 256 ? -13.991 10.137 28.294 1.00 97.62 256 ASN A CA 1
ATOM 1932 C C . ASN A 1 256 ? -13.296 9.618 27.019 1.00 97.62 256 ASN A C 1
ATOM 1934 O O . ASN A 1 256 ? -13.633 10.037 25.908 1.00 97.62 256 ASN A O 1
ATOM 1938 N N . GLN A 1 257 ? -12.301 8.743 27.171 1.00 98.06 257 GLN A N 1
ATOM 1939 C CA . GLN A 1 257 ? -11.556 8.131 26.083 1.00 98.06 257 GLN A CA 1
ATOM 1940 C C . GLN A 1 257 ? -11.356 6.646 26.352 1.00 98.06 257 GLN A C 1
ATOM 1942 O O . GLN A 1 257 ? -11.245 6.226 27.504 1.00 98.06 257 GLN A O 1
ATOM 1947 N N . ILE A 1 258 ? -11.309 5.869 25.278 1.00 97.88 258 ILE A N 1
ATOM 1948 C CA . ILE A 1 258 ? -10.972 4.452 25.318 1.00 97.88 258 ILE A CA 1
ATOM 1949 C C . ILE A 1 258 ? -9.993 4.148 24.184 1.00 97.88 258 ILE A C 1
ATOM 1951 O O . ILE A 1 258 ? -10.100 4.721 23.093 1.00 97.88 258 ILE A O 1
ATOM 1955 N N . PHE A 1 259 ? -9.056 3.249 24.444 1.00 98.38 259 PHE A N 1
ATOM 1956 C CA . PHE A 1 259 ? -8.063 2.812 23.478 1.00 98.38 259 PHE A CA 1
ATOM 1957 C C . PHE A 1 259 ? -8.339 1.362 23.098 1.00 98.38 259 PHE A C 1
ATOM 1959 O O . PHE A 1 259 ? -8.527 0.502 23.960 1.00 98.38 259 PHE A O 1
ATOM 1966 N N . LEU A 1 260 ? -8.407 1.115 21.796 1.00 98.19 260 LEU A N 1
ATOM 1967 C CA . LEU A 1 260 ? -8.710 -0.172 21.194 1.00 98.19 260 LEU A CA 1
ATOM 1968 C C . LEU A 1 260 ? -7.479 -0.645 20.437 1.00 98.19 260 LEU A C 1
ATOM 1970 O O . LEU A 1 260 ? -7.008 0.052 19.540 1.00 98.19 260 LEU A O 1
ATOM 1974 N N . TRP A 1 261 ? -7.000 -1.839 20.758 1.00 97.94 261 TRP A N 1
ATOM 1975 C CA . TRP A 1 261 ? -5.856 -2.447 20.100 1.00 97.94 261 TRP A CA 1
ATOM 1976 C C . TRP A 1 261 ? -6.240 -3.805 19.534 1.00 97.94 261 TRP A C 1
ATOM 1978 O O . TRP A 1 261 ? -6.482 -4.750 20.283 1.00 97.94 261 TRP A O 1
ATOM 1988 N N . PHE A 1 262 ? -6.323 -3.890 18.210 1.00 97.88 262 PHE A N 1
ATOM 1989 C CA . PHE A 1 262 ? -6.541 -5.147 17.509 1.00 97.88 262 PHE A CA 1
ATOM 1990 C C . PHE A 1 262 ? -5.225 -5.674 16.955 1.00 97.88 262 PHE A C 1
ATOM 1992 O O . PHE A 1 262 ? -4.471 -4.929 16.321 1.00 97.88 262 PHE A O 1
ATOM 1999 N N . LYS A 1 263 ? -4.977 -6.966 17.144 1.00 96.56 263 LYS A N 1
ATOM 2000 C CA . LYS A 1 263 ? -3.826 -7.642 16.558 1.00 96.56 263 LYS A CA 1
ATOM 2001 C C . LYS A 1 263 ? -4.233 -9.009 16.028 1.00 96.56 263 LYS A C 1
ATOM 2003 O O . LYS A 1 263 ? -4.958 -9.719 16.724 1.00 96.56 263 LYS A O 1
ATOM 2008 N N . SER A 1 264 ? -3.729 -9.356 14.844 1.00 96.69 264 SER A N 1
ATOM 2009 C CA . SER A 1 264 ? -3.859 -10.701 14.276 1.00 96.69 264 SER A CA 1
ATOM 2010 C C . SER A 1 264 ? -2.505 -11.375 14.056 1.00 96.69 264 SER A C 1
ATOM 2012 O O . SER A 1 264 ? -1.471 -10.707 13.917 1.00 96.69 264 SER A O 1
ATOM 2014 N N . ASP A 1 265 ? -2.497 -12.704 14.050 1.00 95.12 265 ASP A N 1
ATOM 2015 C CA . ASP A 1 265 ? -1.319 -13.527 13.819 1.00 95.12 265 ASP A CA 1
ATOM 2016 C C . ASP A 1 265 ? -1.124 -13.873 12.326 1.00 95.12 265 ASP A C 1
ATOM 2018 O O . ASP A 1 265 ? -1.590 -13.162 11.437 1.00 95.12 265 ASP A O 1
ATOM 2022 N N . LYS A 1 266 ? -0.305 -14.881 12.008 1.00 94.38 266 LYS A N 1
ATOM 2023 C CA . LYS A 1 266 ? 0.048 -15.237 10.619 1.00 94.38 266 LYS A CA 1
ATOM 2024 C C . LYS A 1 266 ? -0.967 -16.155 9.938 1.00 94.38 266 LYS A C 1
ATOM 2026 O O . LYS A 1 266 ? -0.797 -16.459 8.758 1.00 94.38 266 LYS A O 1
ATOM 2031 N N . THR A 1 267 ? -1.929 -16.667 10.684 1.00 93.06 267 THR A N 1
ATOM 2032 C CA . THR A 1 267 ? -2.860 -17.716 10.288 1.00 93.06 267 THR A CA 1
ATOM 2033 C C . THR A 1 267 ? -4.292 -17.292 10.586 1.00 93.06 267 THR A C 1
ATOM 2035 O O . THR A 1 267 ? -4.503 -16.160 10.988 1.00 93.06 267 THR A O 1
ATOM 2038 N N . VAL A 1 268 ? -5.242 -18.144 10.174 1.00 96.12 268 VAL A N 1
ATOM 2039 C CA . VAL A 1 268 ? -6.688 -18.122 10.473 1.00 96.12 268 VAL A CA 1
ATOM 2040 C C . VAL A 1 268 ? -7.292 -16.733 10.725 1.00 96.12 268 VAL A C 1
ATOM 2042 O O . VAL A 1 268 ? -7.107 -16.104 11.750 1.00 96.12 268 VAL A O 1
ATOM 2045 N N . VAL A 1 269 ? -8.120 -16.276 9.791 1.00 95.81 269 VAL A N 1
ATOM 2046 C CA . VAL A 1 269 ? -8.841 -15.006 9.931 1.00 95.81 269 VAL A CA 1
ATOM 2047 C C . VAL A 1 269 ? -10.332 -15.247 10.077 1.00 95.81 269 VAL A C 1
ATOM 2049 O O . VAL A 1 269 ? -10.876 -16.226 9.563 1.00 95.81 269 VAL A O 1
ATOM 2052 N N . HIS A 1 270 ? -10.986 -14.322 10.765 1.00 97.19 270 HIS A N 1
ATOM 2053 C CA . HIS A 1 270 ? -12.421 -14.309 11.006 1.00 97.19 270 HIS A CA 1
ATOM 2054 C C . HIS A 1 270 ? -13.042 -13.004 10.487 1.00 97.19 270 HIS A C 1
ATOM 2056 O O . HIS A 1 270 ? -12.376 -12.171 9.866 1.00 97.19 270 HIS A O 1
ATOM 2062 N N . THR A 1 271 ? -14.344 -12.826 10.708 1.00 96.62 271 THR A N 1
ATOM 2063 C CA . THR A 1 271 ? -15.110 -11.719 10.111 1.00 96.62 271 THR A CA 1
ATOM 2064 C C . THR A 1 271 ? -14.944 -10.369 10.826 1.00 96.62 271 THR A C 1
ATOM 2066 O O . THR A 1 271 ? -15.454 -9.351 10.361 1.00 96.62 271 THR A O 1
ATOM 2069 N N . GLY A 1 272 ? -14.204 -10.322 11.937 1.00 96.69 272 GLY A N 1
ATOM 2070 C CA . GLY A 1 272 ? -13.844 -9.092 12.639 1.00 96.69 272 GLY A CA 1
ATOM 2071 C C . GLY A 1 272 ? -14.921 -8.607 13.606 1.00 96.69 272 GLY A C 1
ATOM 2072 O O . GLY A 1 272 ? -15.556 -9.391 14.308 1.00 96.69 272 GLY A O 1
ATOM 2073 N N . PHE A 1 273 ? -15.105 -7.293 13.717 1.00 96.56 273 PHE A N 1
ATOM 2074 C CA . PHE A 1 273 ? -16.017 -6.708 14.696 1.00 96.56 273 PHE A CA 1
ATOM 2075 C C . PHE A 1 273 ? -16.674 -5.413 14.222 1.00 96.56 273 PHE A C 1
ATOM 2077 O O . PHE A 1 273 ? -16.131 -4.638 13.437 1.00 96.56 273 PHE A O 1
ATOM 2084 N N . LYS A 1 274 ? -17.861 -5.153 14.769 1.00 95.62 274 LYS A N 1
ATOM 2085 C CA . LYS A 1 274 ? -18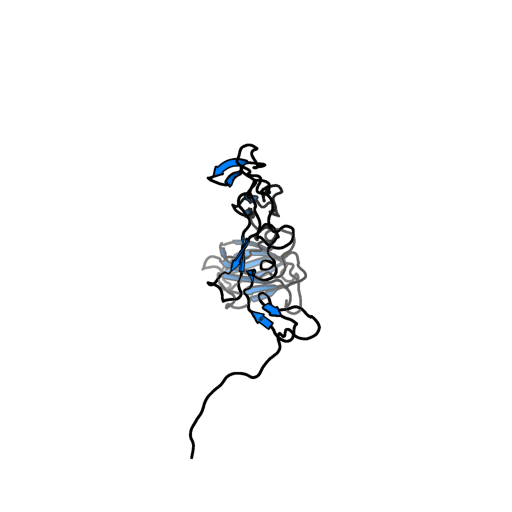.583 -3.892 14.627 1.00 95.62 274 LYS A CA 1
ATOM 2086 C C . LYS A 1 274 ? -19.048 -3.432 15.995 1.00 95.62 274 LYS A C 1
ATOM 2088 O O . LYS A 1 274 ? -19.885 -4.080 16.626 1.00 95.62 274 LYS A O 1
ATOM 2093 N N . LEU A 1 275 ? -18.515 -2.297 16.425 1.00 95.94 275 LEU A N 1
ATOM 2094 C CA . LEU A 1 275 ? -18.866 -1.663 17.684 1.00 95.94 275 LEU A CA 1
ATOM 2095 C C . LEU A 1 275 ? -19.569 -0.332 17.451 1.00 95.94 275 LEU A C 1
ATOM 2097 O O . LEU A 1 275 ? -19.268 0.400 16.508 1.00 95.94 275 LEU A O 1
ATOM 2101 N N . ASN A 1 276 ? -20.470 -0.002 18.362 1.00 97.19 276 ASN A N 1
ATOM 2102 C CA . ASN A 1 276 ? -21.099 1.303 18.475 1.00 97.19 276 ASN A CA 1
ATOM 2103 C C . ASN A 1 276 ? -20.703 1.917 19.808 1.00 97.19 276 ASN A C 1
ATOM 2105 O O . ASN A 1 276 ? -20.616 1.207 20.808 1.00 97.19 276 ASN A O 1
ATOM 2109 N N . TRP A 1 277 ? -20.507 3.232 19.845 1.00 97.81 277 TRP A N 1
ATOM 2110 C CA . TRP A 1 277 ? -20.311 3.949 21.098 1.00 97.81 277 TRP A CA 1
ATOM 2111 C C . TRP A 1 277 ? -21.364 5.026 21.303 1.00 97.81 277 TRP A C 1
ATOM 2113 O O . TRP A 1 277 ? -21.886 5.625 20.361 1.00 97.81 277 TRP A O 1
ATOM 2123 N N . THR A 1 278 ? -21.640 5.303 22.573 1.00 98.06 278 THR A N 1
ATOM 2124 C CA . THR A 1 278 ? -22.465 6.424 23.020 1.00 98.06 278 THR A CA 1
ATOM 2125 C C . THR A 1 278 ? -21.826 7.090 24.232 1.00 98.06 278 THR A C 1
ATOM 2127 O O . THR A 1 278 ? -21.226 6.435 25.083 1.00 98.06 278 THR A O 1
ATOM 2130 N N . ALA A 1 279 ? -21.948 8.409 24.309 1.00 98.19 279 ALA A N 1
ATOM 2131 C CA . ALA A 1 279 ? -21.504 9.210 25.434 1.00 98.19 279 ALA A CA 1
ATOM 2132 C C . ALA A 1 279 ? -22.584 9.196 26.518 1.00 98.19 279 ALA A C 1
ATOM 2134 O O . ALA A 1 279 ? -23.659 9.782 26.351 1.00 98.19 279 ALA A O 1
ATOM 2135 N N . VAL A 1 280 ? -22.297 8.550 27.643 1.00 97.31 280 VAL A N 1
ATOM 2136 C CA . VAL A 1 280 ? -23.229 8.429 28.770 1.00 97.31 280 VAL A CA 1
ATOM 2137 C C . VAL A 1 280 ? -22.720 9.226 29.974 1.00 97.31 280 VAL A C 1
ATOM 2139 O O . VAL A 1 280 ? -21.528 9.531 30.059 1.00 97.31 280 VAL A O 1
ATOM 2142 N N . PRO A 1 281 ? -23.599 9.657 30.897 1.00 96.44 281 PRO A N 1
ATOM 2143 C CA . PRO A 1 281 ? -23.145 10.214 32.167 1.00 96.44 281 PRO A CA 1
ATOM 2144 C C . PRO A 1 281 ? -22.237 9.211 32.902 1.00 96.44 281 PRO A C 1
ATOM 2146 O O . PRO A 1 281 ? -22.543 8.017 32.866 1.00 96.44 281 PRO A O 1
ATOM 2149 N N . PRO A 1 282 ? -21.169 9.664 33.583 1.00 92.81 282 PRO A N 1
ATOM 2150 C CA . PRO A 1 282 ? -20.400 8.802 34.475 1.00 92.81 282 PRO A CA 1
ATOM 2151 C C . PRO A 1 282 ? -21.325 8.134 35.505 1.00 92.81 282 PRO A C 1
ATOM 2153 O O . PRO A 1 282 ? -22.269 8.767 35.991 1.00 92.81 282 PRO A O 1
ATOM 2156 N N . GLY A 1 283 ? -21.074 6.860 35.822 1.00 82.94 283 GLY A N 1
ATOM 2157 C CA . GLY A 1 283 ? -21.783 6.166 36.902 1.00 82.94 283 GLY A CA 1
ATOM 2158 C C . GLY A 1 283 ? -21.603 6.902 38.234 1.00 82.94 283 GLY A C 1
ATOM 2159 O O . GLY A 1 283 ? -20.552 7.497 38.466 1.00 82.94 283 GLY A O 1
ATOM 2160 N N . LYS A 1 284 ? -22.646 6.906 39.074 1.00 54.59 284 LYS A N 1
ATOM 2161 C CA . LYS A 1 284 ? -22.558 7.425 40.448 1.00 54.59 284 LYS A CA 1
ATOM 2162 C C . LYS A 1 284 ? -21.740 6.504 41.339 1.00 54.59 284 LYS A C 1
ATOM 2164 O O . LYS A 1 284 ? -21.881 5.274 41.161 1.00 54.59 284 LYS A O 1
#

InterPro domains:
  IPR000152 EGF-type aspartate/asparagine hydroxylation site [PS00010] (101-112)
  IPR000742 EGF-like domain [PF00008] (91-118)
  IPR000742 EGF-like domain [PF00008] (129-159)
  IPR000742 EGF-like domain [PS00022] (110-121)
  IPR000742 EGF-like domain [PS00022] (149-160)
  IPR000742 EGF-like domain [PS01186] (110-121)
  IPR000742 EGF-like domain [PS01186] (149-160)
  IPR000742 EGF-like domain [PS50026] (87-122)
  IPR000742 EGF-like domain [PS50026] (125-161)
  IPR000742 EGF-like domain [SM00181] (40-84)
  IPR000742 EGF-like domain [SM00181] (90-122)
  IPR000742 EGF-like domain [SM00181] (128-161)
  IPR000859 CUB domain [PF00431] (167-276)
  IPR000859 CUB domain [PS01180] (167-280)
  IPR000859 CUB domain [SM00042] (167-280)
  IPR000859 CUB domain [cd00041] (167-279)
  IPR001881 EGF-like calcium-binding domain [SM00179] (91-122)
  IPR001881 EGF-like calcium-binding domain [SM00179] (125-161)
  IPR024731 NELL2-like, EGF domain [PF12947] (41-77)
  IPR035914 Spermadhesin, CUB domain superfamily [G3DSA:2.60.120.290] (166-281)

Foldseek 3Di:
DDDDDDDDDDDDDALDDDDDDLDGDAQWDDDRVDTDRRARCVPCNVQFAPQWHKDQDVPPPRHDIFTHHDPQWDARRHDPPRTDGNPQDACPVPQAPAFDWDGDDRHIAGDHDPQFDDRRSPRGNPQLCPVHQAPPPWDWDGDPPHIATDEDPQADDRRSPHGPPAAEEEAEDQKDKDFPPPDDQWHDAFDKYKYKYAYPFQFWKKKAWCFAAFDADVQRPAWWKWKAQDGDPVHHTPGIDHGGVRNGHMDIHQGRMMMIITGHHHDDIHRHTMMMIHTHGHDD

Mean predicted aligned error: 18.59 Å

Sequence (284 aa):
MHRLSLSALYVPLKCRTNSLSTVMREGYIGNGHQCNFVGVCNVDNGRCHPLATCIENPAITGSHRECRCPSGYIGNGEGPTGCMQSTGMNCASNPCRHGACHDFAQDFRCVCYPGFSGTLCDQQEMDACARNPCENGGTCQPLSTGYYCTCPHGYDGPTCSVRIISCGGMRAGANGTLQFPEEGDSYDHMMNCEWIVSVPETKVVNITFDHFDVEGGHNCEFDFLQIHDGPDSSHRLLDRFCGEELRGRNIVSTHNQIFLWFKSDKTVVHTGFKLNWTAVPPGK

Secondary structure (DSSP, 8-state):
--------------SPSSSS--PPPTTEEESSSSEEE--STTSGGGGB-TTSEEEE-GGG-TT-EEEEPPTTEES-SBSTTS-EE-----GGG---SSEEEEEETTEEEEEEPTTEESTTS-EE---TTTT----TTPEEEE-SSSEEEEPPTTEESTTS-EE-----EEEESSEEEEEESSSSSSPPTT-EEEEEEE--TTSEEEEEEEEEEB---GGG-SSEEEEEESSSTTSEEEEEE-BTTTTT-EEE-SSSEEEEEEE--SS----EEEEEEEEEPPP-

Radius of gyration: 40.93 Å; Cα contacts (8 Å, |Δi|>4): 615; chains: 1; bounding box: 113×46×88 Å